Protein AF-A0A527VW62-F1 (afdb_monomer_lite)

pLDDT: mean 75.72, std 10.01, range [44.12, 94.0]

Secondary structure (DSSP, 8-state):
--HHHHHHHHHHHHHHHHHHHHHHHHHHHHHHHHHHHHHHHHHHHHHHHHHHHHHHHHHHHHHHHHHHHHHHHHHHHHHHHHHHHHHHHHHS-HHHHHHHHHHHHHHHHHHHHHHHHHHHHHHHHHHHHHHHHHHHHH-TT-TTTTHHHHTTS-HHHHHHHHHHHHHHHHHHHHHHHHHHHHHHHHHHHHHHHHHHHHHHHHHHHHHHHHHHHHHHHHHHHHHHHHTT--

Sequence (230 aa):
PSAVTNLLQTAQNIFTRADKVLSELEGFTKDVREPLTQTVKNVQTFSDALAKNSDGIDKFLSAVSSLSDQLKNVSGRLDSTLKAAEGLLNSVDKDQIKSIVANVDTVTANLKETSKQFDTVIGNVNTAVGSINDFAKQTQGTLAKVNGVLDGIDPADVKEALANIQKASASADKAASDIAKVTDKIANRSDDINDTIKNARQLAQRLNDASVRVDGILAKVDKILGSGEA

Structure (mmCIF, N/CA/C/O backbone):
data_AF-A0A527VW62-F1
#
_entry.id   AF-A0A527VW62-F1
#
loop_
_atom_site.group_PDB
_atom_site.id
_atom_site.type_symbol
_atom_site.label_atom_id
_atom_site.label_alt_id
_atom_site.label_comp_id
_atom_site.label_asym_id
_atom_site.label_entity_id
_atom_site.label_seq_id
_atom_site.pdbx_PDB_ins_code
_atom_site.Cartn_x
_atom_site.Cartn_y
_atom_site.Cartn_z
_atom_site.occupancy
_atom_site.B_iso_or_equiv
_atom_site.auth_seq_id
_atom_site.auth_comp_id
_atom_site.auth_asym_id
_atom_site.auth_atom_id
_atom_site.pdbx_PDB_model_num
ATOM 1 N N . PRO A 1 1 ? 68.497 20.693 -100.468 1.00 58.69 1 PRO A N 1
ATOM 2 C CA . PRO A 1 1 ? 68.353 19.310 -99.933 1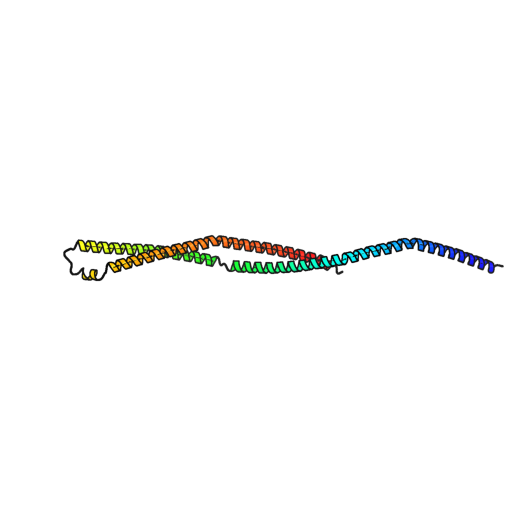.00 58.69 1 PRO A CA 1
ATOM 3 C C . PRO A 1 1 ? 67.996 19.213 -98.426 1.00 58.69 1 PRO A C 1
ATOM 5 O O . PRO A 1 1 ? 68.173 18.157 -97.837 1.00 58.69 1 PRO A O 1
ATOM 8 N N . SER A 1 2 ? 67.465 20.269 -97.794 1.00 66.31 2 SER A N 1
ATOM 9 C CA . SER A 1 2 ? 67.412 20.394 -96.323 1.00 66.31 2 SER A CA 1
ATOM 10 C C . SER A 1 2 ? 66.002 20.433 -95.713 1.00 66.31 2 SER A C 1
ATOM 12 O O . SER A 1 2 ? 65.809 19.939 -94.609 1.00 66.31 2 SER A O 1
ATOM 14 N N . ALA A 1 3 ? 64.990 20.953 -96.415 1.00 73.00 3 ALA A N 1
ATOM 15 C CA . ALA A 1 3 ? 63.630 21.051 -95.868 1.00 73.00 3 ALA A CA 1
ATOM 16 C C . ALA A 1 3 ? 62.920 19.687 -95.754 1.00 73.00 3 ALA A C 1
ATOM 18 O O . ALA A 1 3 ? 62.274 19.412 -94.747 1.00 73.00 3 ALA A O 1
ATOM 19 N N . VAL A 1 4 ? 63.084 18.811 -96.754 1.00 77.06 4 VAL A N 1
ATOM 20 C CA . VAL A 1 4 ? 62.462 17.472 -96.773 1.00 77.06 4 VAL A CA 1
ATOM 21 C C . VAL A 1 4 ? 63.072 16.563 -95.702 1.00 77.06 4 VAL A C 1
ATOM 23 O O . VAL A 1 4 ? 62.341 15.887 -94.989 1.00 77.06 4 VAL A O 1
ATOM 26 N N . THR A 1 5 ? 64.392 16.600 -95.514 1.00 79.31 5 THR A N 1
ATOM 27 C CA . THR A 1 5 ? 65.080 15.822 -94.471 1.00 79.31 5 THR A CA 1
ATOM 28 C C . THR A 1 5 ? 64.687 16.277 -93.065 1.00 79.31 5 THR A C 1
ATOM 30 O O . THR A 1 5 ? 64.398 15.437 -92.218 1.00 79.31 5 THR A O 1
ATOM 33 N N . ASN A 1 6 ? 64.582 17.591 -92.833 1.00 81.75 6 ASN A N 1
ATOM 34 C CA . ASN A 1 6 ? 64.108 18.128 -91.555 1.00 81.75 6 ASN A CA 1
ATOM 35 C C . ASN A 1 6 ? 62.650 17.735 -91.276 1.00 81.75 6 ASN A C 1
ATOM 37 O O . ASN A 1 6 ? 62.338 17.318 -90.166 1.00 81.75 6 ASN A O 1
ATOM 41 N N . LEU A 1 7 ? 61.767 17.796 -92.281 1.00 84.06 7 LEU A N 1
ATOM 42 C CA . LEU A 1 7 ? 60.375 17.348 -92.150 1.00 84.06 7 LEU A CA 1
ATOM 43 C C . LEU A 1 7 ? 60.276 15.855 -91.819 1.00 84.06 7 LEU A C 1
ATOM 45 O O . LEU A 1 7 ? 59.502 15.477 -90.943 1.00 84.06 7 LEU A O 1
ATOM 49 N N . LEU A 1 8 ? 61.079 15.013 -92.471 1.00 84.00 8 LEU A N 1
ATOM 50 C CA . LEU A 1 8 ? 61.122 13.577 -92.190 1.00 84.00 8 LEU A CA 1
ATOM 51 C C . LEU A 1 8 ? 61.645 13.290 -90.779 1.00 84.00 8 LEU A C 1
ATOM 53 O O . LEU A 1 8 ? 61.102 12.428 -90.093 1.00 84.00 8 LEU A O 1
ATOM 57 N N . GLN A 1 9 ? 62.644 14.040 -90.315 1.00 85.00 9 GLN A N 1
ATOM 58 C CA . GLN A 1 9 ? 63.183 13.902 -88.965 1.00 85.00 9 GLN A CA 1
ATOM 59 C C . GLN A 1 9 ? 62.184 14.378 -87.897 1.00 85.00 9 GLN A C 1
ATOM 61 O O . GLN A 1 9 ? 62.010 13.720 -86.873 1.00 85.00 9 GLN A O 1
ATOM 66 N N . THR A 1 10 ? 61.465 15.477 -88.140 1.00 87.69 10 THR A N 1
ATOM 67 C CA . THR A 1 10 ? 60.379 15.937 -87.264 1.00 87.69 10 THR A CA 1
ATOM 68 C C . THR A 1 10 ? 59.222 14.940 -87.237 1.00 87.69 10 THR A C 1
ATOM 70 O O . THR A 1 10 ? 58.733 14.625 -86.156 1.00 87.69 10 THR A O 1
ATOM 73 N N . ALA A 1 11 ? 58.821 14.395 -88.389 1.00 86.56 11 ALA A N 1
ATOM 74 C CA . ALA A 1 11 ? 57.784 13.371 -88.465 1.00 86.56 11 ALA A CA 1
ATOM 75 C C . ALA A 1 11 ? 58.185 12.111 -87.683 1.00 86.56 11 ALA A C 1
ATOM 77 O O . ALA A 1 11 ? 57.403 11.634 -86.867 1.00 86.56 11 ALA A O 1
ATOM 78 N N . GLN A 1 12 ? 59.419 11.623 -87.849 1.00 87.50 12 GLN A N 1
ATOM 79 C CA . GLN A 1 12 ? 59.945 10.484 -87.085 1.00 87.50 12 GLN A CA 1
ATOM 80 C C . GLN A 1 12 ? 59.942 10.757 -85.576 1.00 87.50 12 GLN A C 1
ATOM 82 O O . GLN A 1 12 ? 59.479 9.926 -84.802 1.00 87.50 12 GLN A O 1
ATOM 87 N N . ASN A 1 13 ? 60.368 11.948 -85.148 1.00 91.25 13 ASN A N 1
ATOM 88 C CA . ASN A 1 13 ? 60.330 12.333 -83.736 1.00 91.25 13 ASN A CA 1
ATOM 89 C C . ASN A 1 13 ? 58.900 12.400 -83.174 1.00 91.25 13 ASN A C 1
ATOM 91 O O . ASN A 1 13 ? 58.681 12.032 -82.019 1.00 91.25 13 ASN A O 1
ATOM 95 N N . ILE A 1 14 ? 57.928 12.864 -83.968 1.00 90.81 14 ILE A N 1
ATOM 96 C CA . ILE A 1 14 ? 56.509 12.883 -83.585 1.00 90.81 14 ILE A CA 1
ATOM 97 C C . ILE A 1 14 ? 55.975 11.455 -83.467 1.00 90.81 14 ILE A C 1
ATOM 99 O O . ILE A 1 14 ? 55.334 11.153 -82.465 1.00 90.81 14 ILE A O 1
ATOM 103 N N . PHE A 1 15 ? 56.276 10.572 -84.422 1.00 93.12 15 PHE A N 1
ATOM 104 C CA . PHE A 1 15 ? 55.854 9.171 -84.364 1.00 93.12 15 PHE A CA 1
ATOM 105 C C . PHE A 1 15 ? 56.423 8.452 -83.141 1.00 93.12 15 PHE A C 1
ATOM 107 O O . PHE A 1 15 ? 55.662 7.827 -82.412 1.00 93.12 15 PHE A O 1
ATOM 114 N N . THR A 1 16 ? 57.713 8.617 -82.838 1.00 93.19 16 THR A N 1
ATOM 115 C CA . THR A 1 16 ? 58.325 8.016 -81.642 1.00 93.19 16 THR A CA 1
ATOM 116 C C . THR A 1 16 ? 57.707 8.549 -80.347 1.00 93.19 16 THR A C 1
ATOM 118 O O . THR A 1 16 ? 57.499 7.801 -79.395 1.00 93.19 16 THR A O 1
ATOM 121 N N . ARG A 1 17 ? 57.385 9.848 -80.286 1.00 91.81 17 ARG A N 1
ATOM 122 C CA . ARG A 1 17 ? 56.690 10.429 -79.125 1.00 91.81 17 ARG A CA 1
ATOM 123 C C . ARG A 1 17 ? 55.259 9.915 -79.003 1.00 91.81 17 ARG A C 1
ATOM 125 O O . ARG A 1 17 ? 54.836 9.619 -77.893 1.00 91.81 17 ARG A O 1
ATOM 132 N N . ALA A 1 18 ? 54.536 9.808 -80.114 1.00 92.62 18 ALA A N 1
ATOM 133 C CA . ALA A 1 18 ? 53.178 9.283 -80.137 1.00 92.62 18 ALA A CA 1
ATOM 134 C C . ALA A 1 18 ? 53.144 7.815 -79.691 1.00 92.62 18 ALA A C 1
ATOM 136 O O . ALA A 1 18 ? 52.339 7.469 -78.836 1.00 92.62 18 ALA A O 1
ATOM 137 N N . ASP A 1 19 ? 54.063 6.986 -80.187 1.00 92.25 19 ASP A N 1
ATOM 138 C CA . ASP A 1 19 ? 54.199 5.578 -79.800 1.00 92.25 19 ASP A CA 1
ATOM 139 C C . ASP A 1 19 ? 54.504 5.417 -78.301 1.00 92.25 19 ASP A C 1
ATOM 141 O O . ASP A 1 19 ? 53.876 4.620 -77.599 1.00 92.25 19 ASP A O 1
ATOM 145 N N . LYS A 1 20 ? 55.387 6.270 -77.766 1.00 93.69 20 LYS A N 1
ATOM 146 C CA . LYS A 1 20 ? 55.686 6.300 -76.332 1.00 93.69 20 LYS A CA 1
ATOM 147 C C . LYS A 1 20 ? 54.475 6.717 -75.490 1.00 93.69 20 LYS A C 1
ATOM 149 O O . LYS A 1 20 ? 54.200 6.075 -74.484 1.00 93.69 20 LYS A O 1
ATOM 154 N N . VAL A 1 21 ? 53.737 7.751 -75.902 1.00 93.25 21 VAL A N 1
ATOM 155 C CA . VAL A 1 21 ? 52.514 8.197 -75.207 1.00 93.25 21 VAL A CA 1
ATOM 156 C C . VAL A 1 21 ? 51.436 7.117 -75.244 1.00 93.25 21 VAL A C 1
ATOM 158 O O . VAL A 1 21 ? 50.774 6.890 -74.237 1.00 93.25 21 VAL A O 1
ATOM 161 N N . LEU A 1 22 ? 51.268 6.429 -76.374 1.00 92.81 22 LEU A N 1
ATOM 162 C CA . LEU A 1 22 ? 50.322 5.319 -76.490 1.00 92.81 22 LEU A CA 1
ATOM 163 C C . LEU A 1 22 ? 50.716 4.155 -75.576 1.00 92.81 22 LEU A C 1
ATOM 165 O O . LEU A 1 22 ? 49.855 3.615 -74.887 1.00 92.81 22 LEU A O 1
ATOM 169 N N . SER A 1 23 ? 52.007 3.833 -75.497 1.00 93.94 23 SER A N 1
ATOM 170 C CA . SER A 1 23 ? 52.531 2.803 -74.593 1.00 93.94 23 SER A CA 1
ATOM 171 C C . SER A 1 23 ? 52.355 3.176 -73.115 1.00 93.94 23 SER A C 1
ATOM 173 O O . SER A 1 23 ? 51.939 2.344 -72.311 1.00 93.94 23 SER A O 1
ATOM 175 N N . GLU A 1 24 ? 52.628 4.430 -72.744 1.00 93.25 24 GLU A N 1
ATOM 176 C CA . GLU A 1 24 ? 52.414 4.942 -71.383 1.00 93.25 24 GLU A CA 1
ATOM 177 C C . GLU A 1 24 ? 50.922 4.974 -71.019 1.00 93.25 24 GLU A C 1
ATOM 179 O O . GLU A 1 24 ? 50.556 4.609 -69.904 1.00 93.25 24 GLU A O 1
ATOM 184 N N . LEU A 1 25 ? 50.046 5.341 -71.960 1.00 91.88 25 LEU A N 1
ATOM 185 C CA . LEU A 1 25 ? 48.596 5.326 -71.766 1.00 91.88 25 LEU A CA 1
ATOM 186 C C . LEU A 1 25 ? 48.052 3.898 -71.640 1.00 91.88 25 LEU A C 1
ATOM 188 O O . LEU A 1 25 ? 47.174 3.652 -70.813 1.00 91.88 25 LEU A O 1
ATOM 192 N N . GLU A 1 26 ? 48.563 2.952 -72.429 1.00 90.69 26 GLU A N 1
ATOM 193 C CA . GLU A 1 26 ? 48.216 1.535 -72.312 1.00 90.69 26 GLU A CA 1
ATOM 194 C C . GLU A 1 26 ? 48.672 0.972 -70.959 1.00 90.69 26 GLU A C 1
ATOM 196 O O . GLU A 1 26 ? 47.892 0.289 -70.293 1.00 90.69 26 GLU A O 1
ATOM 201 N N . GLY A 1 27 ? 49.894 1.307 -70.529 1.00 91.62 27 GLY A N 1
ATOM 202 C CA . GLY A 1 27 ? 50.427 0.964 -69.210 1.00 91.62 27 GLY A CA 1
ATOM 203 C C . GLY A 1 27 ? 49.558 1.523 -68.086 1.00 91.62 27 GLY A C 1
ATOM 204 O O . GLY A 1 27 ? 49.014 0.757 -67.299 1.00 91.62 27 GLY A O 1
ATOM 205 N N . PHE A 1 28 ? 49.302 2.833 -68.093 1.00 90.38 28 PHE A N 1
ATOM 206 C CA . PHE A 1 28 ? 48.413 3.485 -67.132 1.00 90.38 28 PHE A CA 1
ATOM 207 C C . PHE A 1 28 ? 47.022 2.842 -67.109 1.00 90.38 28 PHE A C 1
ATOM 209 O O . PHE A 1 28 ? 46.499 2.544 -66.040 1.00 90.38 28 PHE A O 1
ATOM 216 N N . THR A 1 29 ? 46.427 2.575 -68.276 1.00 90.88 29 THR A N 1
ATOM 217 C CA . THR A 1 29 ? 45.096 1.956 -68.373 1.00 90.88 29 THR A CA 1
ATOM 218 C C . THR A 1 29 ? 45.083 0.549 -67.776 1.00 90.88 29 THR A C 1
ATOM 220 O O . THR A 1 29 ? 44.118 0.184 -67.103 1.00 90.88 29 THR A O 1
ATOM 223 N N . LYS A 1 30 ? 46.140 -0.245 -67.988 1.00 90.38 30 LYS A N 1
ATOM 224 C CA . LYS A 1 30 ? 46.295 -1.560 -67.350 1.00 90.38 30 LYS A CA 1
ATOM 225 C C . LYS A 1 30 ? 46.443 -1.423 -65.835 1.00 90.38 30 LYS A C 1
ATOM 227 O O . LYS A 1 30 ? 45.723 -2.107 -65.111 1.00 90.38 30 LYS A O 1
ATOM 232 N N . ASP A 1 31 ? 47.279 -0.493 -65.384 1.00 91.81 31 ASP A N 1
ATOM 233 C CA . ASP A 1 31 ? 47.593 -0.285 -63.969 1.00 91.81 31 ASP A CA 1
ATOM 234 C C . ASP A 1 31 ? 46.388 0.221 -63.163 1.00 91.81 31 ASP A C 1
ATOM 236 O O . ASP A 1 31 ? 46.207 -0.177 -62.015 1.00 91.81 31 ASP A O 1
ATOM 240 N N . VAL A 1 32 ? 45.518 1.059 -63.745 1.00 91.00 32 VAL A N 1
ATOM 241 C CA . VAL A 1 32 ? 44.335 1.587 -63.034 1.00 91.00 32 VAL A CA 1
ATOM 242 C C . VAL A 1 32 ? 43.113 0.678 -63.105 1.00 91.00 32 VAL A C 1
ATOM 244 O O . VAL A 1 32 ? 42.223 0.787 -62.258 1.00 91.00 32 VAL A O 1
ATOM 247 N N . ARG A 1 33 ? 43.038 -0.230 -64.087 1.00 89.25 33 ARG A N 1
ATOM 248 C CA . ARG A 1 33 ? 41.856 -1.081 -64.301 1.00 89.25 33 ARG A CA 1
ATOM 249 C C . ARG A 1 33 ? 41.560 -1.968 -63.098 1.00 89.25 33 ARG A C 1
ATOM 251 O O . ARG A 1 33 ? 40.401 -2.080 -62.696 1.00 89.25 33 ARG A O 1
ATOM 258 N N . GLU A 1 34 ? 42.581 -2.607 -62.540 1.00 92.19 34 GLU A N 1
ATOM 259 C CA . GLU A 1 34 ? 42.417 -3.527 -61.414 1.00 92.19 34 GLU A CA 1
ATOM 260 C C . GLU A 1 34 ? 42.060 -2.792 -60.104 1.00 92.19 34 GLU A C 1
ATOM 262 O O . GLU A 1 34 ? 41.020 -3.125 -59.527 1.00 92.19 34 GLU A O 1
ATOM 267 N N . PRO A 1 35 ? 42.775 -1.726 -59.680 1.00 92.69 35 PRO A N 1
ATOM 268 C CA . PRO A 1 35 ? 42.387 -0.911 -58.527 1.00 92.69 35 PRO A CA 1
ATOM 269 C C . PRO A 1 35 ? 40.985 -0.300 -58.636 1.00 92.69 35 PRO A C 1
ATOM 271 O O . PRO A 1 35 ? 40.228 -0.320 -57.661 1.00 92.69 35 PRO A O 1
ATOM 274 N N . LEU A 1 36 ? 40.597 0.210 -59.813 1.00 90.94 36 LEU A N 1
ATOM 275 C CA . LEU A 1 36 ? 39.245 0.738 -60.030 1.00 90.94 36 LEU A CA 1
ATOM 276 C C . LEU A 1 36 ? 38.192 -0.364 -59.914 1.00 90.94 36 LEU A C 1
ATOM 278 O O . LEU A 1 36 ? 37.184 -0.180 -59.233 1.00 90.94 36 LEU A O 1
ATOM 282 N N . THR A 1 37 ? 38.440 -1.532 -60.510 1.00 93.44 37 THR A N 1
ATOM 283 C CA . THR A 1 37 ? 37.533 -2.685 -60.400 1.00 93.44 37 THR A 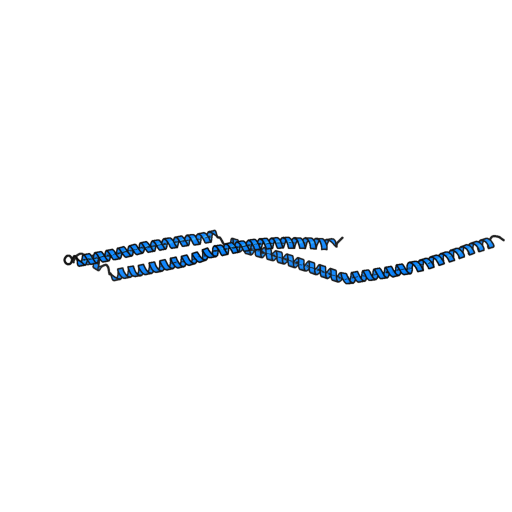CA 1
ATOM 284 C C . THR A 1 37 ? 37.378 -3.127 -58.946 1.00 93.44 37 THR A C 1
ATOM 286 O O . THR A 1 37 ? 36.264 -3.399 -58.496 1.00 93.44 37 THR A O 1
ATOM 289 N N . GLN A 1 38 ? 38.473 -3.166 -58.187 1.00 94.00 38 GLN A N 1
ATOM 290 C CA . GLN A 1 38 ? 38.432 -3.519 -56.773 1.00 94.00 38 GLN A CA 1
ATOM 291 C C . GLN A 1 38 ? 37.687 -2.467 -55.943 1.00 94.00 38 GLN A C 1
ATOM 293 O O . GLN A 1 38 ? 36.914 -2.820 -55.055 1.00 94.00 38 GLN A O 1
ATOM 298 N N . THR A 1 39 ? 37.853 -1.185 -56.266 1.00 91.75 39 THR A N 1
ATOM 299 C CA . THR A 1 39 ? 37.130 -0.087 -55.610 1.00 91.75 39 THR A CA 1
ATOM 300 C C . THR A 1 39 ? 35.626 -0.209 -55.842 1.00 91.75 39 THR A C 1
ATOM 302 O O . THR A 1 39 ? 34.860 -0.149 -54.885 1.00 91.75 39 THR A O 1
ATOM 305 N N . VAL A 1 40 ? 35.195 -0.476 -57.080 1.00 93.62 40 VAL A N 1
ATOM 306 C CA . VAL A 1 40 ? 33.775 -0.694 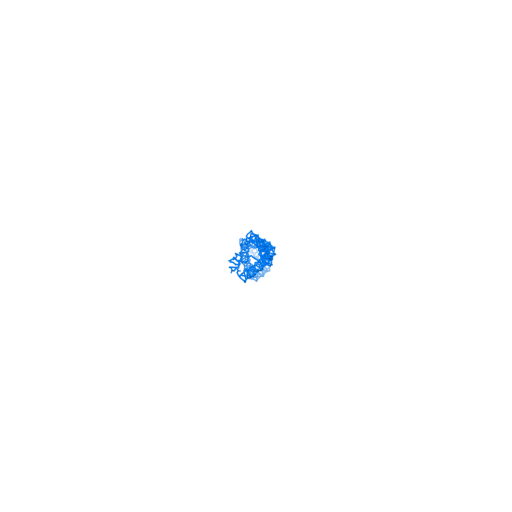-57.408 1.00 93.62 40 VAL A CA 1
ATOM 307 C C . VAL A 1 40 ? 33.206 -1.895 -56.643 1.00 93.62 40 VAL A C 1
ATOM 309 O O . VAL A 1 40 ? 32.129 -1.787 -56.062 1.00 93.62 40 VAL A O 1
ATOM 312 N N . LYS A 1 41 ? 33.944 -3.011 -56.556 1.00 93.75 41 LYS A N 1
ATOM 313 C CA . LYS A 1 41 ? 33.531 -4.184 -55.760 1.00 93.75 41 LYS A CA 1
ATOM 314 C C . LYS A 1 41 ? 33.423 -3.879 -54.264 1.00 93.75 41 LYS A C 1
ATOM 316 O O . LYS A 1 41 ? 32.489 -4.343 -53.608 1.00 93.75 41 LYS A O 1
ATOM 321 N N . ASN A 1 42 ? 34.361 -3.105 -53.718 1.00 91.44 42 ASN A N 1
ATOM 322 C CA . ASN A 1 42 ? 34.343 -2.709 -52.311 1.00 91.44 42 ASN A CA 1
ATOM 323 C C . ASN A 1 42 ? 33.151 -1.790 -52.010 1.00 91.44 42 ASN A C 1
ATOM 325 O O . ASN A 1 42 ? 32.459 -2.010 -51.020 1.00 91.44 42 ASN A O 1
ATOM 329 N N . VAL A 1 43 ? 32.876 -0.812 -52.883 1.00 93.12 43 VAL A N 1
ATOM 330 C CA . VAL A 1 43 ? 31.701 0.067 -52.774 1.00 93.12 43 VAL A CA 1
ATOM 331 C C . VAL A 1 43 ? 30.419 -0.755 -52.828 1.00 93.12 43 VAL A C 1
ATOM 333 O O . VAL A 1 43 ? 29.575 -0.593 -51.957 1.00 93.12 43 VAL A O 1
ATOM 336 N N . GLN A 1 44 ? 30.302 -1.695 -53.770 1.00 91.44 44 GLN A N 1
ATOM 337 C CA . GLN A 1 44 ? 29.142 -2.585 -53.846 1.00 91.44 44 GLN A CA 1
ATOM 338 C C . GLN A 1 44 ? 28.960 -3.394 -52.553 1.00 91.44 44 GLN A C 1
ATOM 340 O O . GLN A 1 44 ? 27.873 -3.408 -51.986 1.00 91.44 44 GLN A O 1
ATOM 345 N N . THR A 1 45 ? 30.029 -4.010 -52.041 1.00 91.81 45 THR A N 1
ATOM 346 C CA . THR A 1 45 ? 29.984 -4.794 -50.794 1.00 91.81 45 THR A CA 1
ATOM 347 C C . THR A 1 45 ? 29.556 -3.936 -49.601 1.00 91.81 45 THR A C 1
ATOM 349 O O . THR A 1 45 ? 28.742 -4.366 -48.784 1.00 91.81 45 THR A O 1
ATOM 352 N N . PHE A 1 46 ? 30.088 -2.717 -49.500 1.00 88.94 46 PHE A N 1
ATOM 353 C CA . PHE A 1 46 ? 29.734 -1.774 -48.445 1.00 88.94 46 PHE A CA 1
ATOM 354 C C . PHE A 1 46 ? 28.275 -1.318 -48.556 1.00 88.94 46 PHE A C 1
ATOM 356 O O . PHE A 1 46 ? 27.554 -1.340 -47.561 1.00 88.94 46 PHE A O 1
ATOM 363 N N . SER A 1 47 ? 27.817 -0.959 -49.756 1.00 90.06 47 SER A N 1
ATOM 364 C CA . SER A 1 47 ? 26.431 -0.560 -50.009 1.00 90.06 47 SER A CA 1
ATOM 365 C C . SER A 1 47 ? 25.444 -1.696 -49.729 1.00 90.06 47 SER A C 1
ATOM 367 O O . SER A 1 47 ? 24.414 -1.455 -49.106 1.00 90.06 47 SER A O 1
ATOM 369 N N . ASP A 1 48 ? 25.778 -2.935 -50.094 1.00 90.62 48 ASP A N 1
ATOM 370 C CA . ASP A 1 48 ? 24.961 -4.114 -49.785 1.00 90.62 48 ASP A CA 1
ATOM 371 C C . ASP A 1 48 ? 24.890 -4.370 -48.276 1.00 90.62 48 ASP A C 1
ATOM 373 O O . ASP A 1 48 ? 23.833 -4.716 -47.745 1.00 90.62 48 ASP A O 1
ATOM 377 N N . ALA A 1 49 ? 26.010 -4.204 -47.564 1.00 83.69 49 ALA A N 1
ATOM 378 C CA . ALA A 1 49 ? 26.030 -4.302 -46.112 1.00 83.69 49 ALA A CA 1
ATOM 379 C C . ALA A 1 49 ? 25.178 -3.197 -45.476 1.00 83.69 49 ALA A C 1
ATOM 381 O O . ALA A 1 49 ? 24.389 -3.490 -44.581 1.00 83.69 49 ALA A O 1
ATOM 382 N N . LEU A 1 50 ? 25.278 -1.955 -45.953 1.00 82.19 50 LEU A N 1
ATOM 383 C CA . LEU A 1 50 ? 24.468 -0.845 -45.458 1.00 82.19 50 LEU A CA 1
ATOM 384 C C . LEU A 1 50 ? 22.970 -1.108 -45.672 1.00 82.19 50 LEU A C 1
ATOM 386 O O . LEU A 1 50 ? 22.204 -1.016 -44.718 1.00 82.19 50 LEU A O 1
ATOM 390 N N . ALA A 1 51 ? 22.569 -1.531 -46.875 1.00 84.88 51 ALA A N 1
ATOM 391 C CA . ALA A 1 51 ? 21.176 -1.845 -47.201 1.00 84.88 51 ALA A CA 1
ATOM 392 C C . ALA A 1 51 ? 20.618 -3.020 -46.379 1.00 84.88 51 ALA A C 1
ATOM 394 O O . ALA A 1 51 ? 19.470 -2.998 -45.953 1.00 84.88 51 ALA A O 1
ATOM 395 N N . LYS A 1 52 ? 21.427 -4.052 -46.105 1.00 84.88 52 LYS A N 1
ATOM 396 C CA . LYS A 1 52 ? 21.002 -5.172 -45.244 1.00 84.88 52 LYS A CA 1
ATOM 397 C C . LYS A 1 52 ? 20.854 -4.774 -43.776 1.00 84.88 52 LYS A C 1
ATOM 399 O O . LYS A 1 52 ? 20.106 -5.427 -43.051 1.00 84.88 52 LYS A O 1
ATOM 404 N N . ASN A 1 53 ? 21.585 -3.755 -43.326 1.00 81.94 53 ASN A N 1
ATOM 405 C CA . ASN A 1 53 ? 21.563 -3.311 -41.935 1.00 81.94 53 ASN A CA 1
ATOM 406 C C . ASN A 1 53 ? 20.579 -2.158 -41.680 1.00 81.94 53 ASN A C 1
ATOM 408 O O . ASN A 1 53 ? 20.142 -2.023 -40.540 1.00 81.94 53 ASN A O 1
ATOM 412 N N . SER A 1 54 ? 20.182 -1.374 -42.692 1.00 87.25 54 SER A N 1
ATOM 413 C CA . SER A 1 54 ? 19.257 -0.238 -42.525 1.00 87.25 54 SER A CA 1
ATOM 414 C C . SER A 1 54 ? 17.919 -0.664 -41.924 1.00 87.25 54 SER A C 1
ATOM 416 O O . SER A 1 54 ? 17.505 -0.112 -40.911 1.00 87.25 54 SER A O 1
ATOM 418 N N . ASP A 1 55 ? 17.314 -1.739 -42.437 1.00 83.38 55 ASP A N 1
ATOM 419 C CA . ASP A 1 55 ? 16.051 -2.268 -41.905 1.00 83.38 55 ASP A CA 1
ATOM 420 C C . ASP A 1 55 ? 16.183 -2.745 -40.449 1.00 83.38 55 ASP A C 1
ATOM 422 O O . ASP A 1 55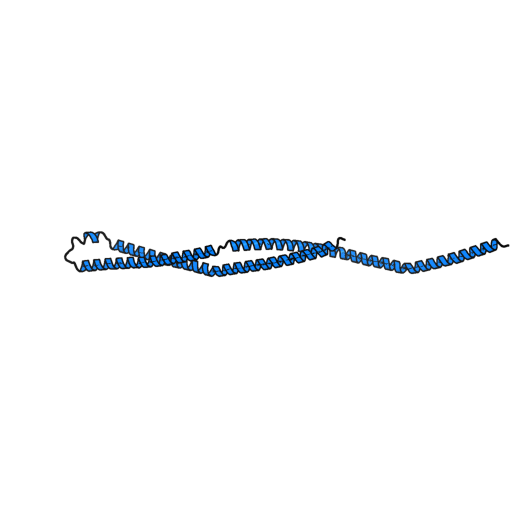 ? 15.237 -2.680 -39.660 1.00 83.38 55 ASP A O 1
ATOM 426 N N . GLY A 1 56 ? 17.354 -3.282 -40.092 1.00 81.56 56 GLY A N 1
ATOM 427 C CA . GLY A 1 56 ? 17.661 -3.720 -38.732 1.00 81.56 56 GLY A CA 1
ATOM 428 C C . GLY A 1 56 ? 17.789 -2.541 -37.772 1.00 81.56 56 GLY A C 1
ATOM 429 O O . GLY A 1 56 ? 17.263 -2.600 -36.659 1.00 81.56 56 GLY A O 1
ATOM 430 N N . ILE A 1 57 ? 18.433 -1.463 -38.223 1.00 82.44 57 ILE A N 1
ATOM 431 C CA . ILE A 1 57 ? 18.560 -0.208 -37.482 1.00 82.44 57 ILE A CA 1
ATOM 432 C C . ILE A 1 57 ? 17.175 0.422 -37.297 1.00 82.44 57 ILE A C 1
ATOM 434 O O . ILE A 1 57 ? 16.800 0.687 -36.161 1.00 82.44 57 ILE A O 1
ATOM 438 N N . ASP A 1 58 ? 16.360 0.542 -38.345 1.00 83.06 58 ASP A N 1
ATOM 439 C CA . ASP A 1 58 ? 15.013 1.129 -38.255 1.00 83.06 58 ASP A CA 1
ATOM 440 C C . ASP A 1 58 ? 14.103 0.366 -37.281 1.00 83.06 58 ASP A C 1
ATOM 442 O O . ASP A 1 58 ? 13.395 0.959 -36.456 1.00 83.06 58 ASP A O 1
ATOM 446 N N . LYS A 1 59 ? 14.154 -0.972 -37.315 1.00 84.25 59 LYS A N 1
ATOM 447 C CA . LYS A 1 59 ? 13.420 -1.825 -36.368 1.00 84.25 59 LYS A CA 1
ATOM 448 C C . LYS A 1 59 ? 13.921 -1.657 -34.939 1.00 84.25 59 LYS A C 1
ATOM 450 O O . LYS A 1 59 ? 13.107 -1.593 -34.018 1.00 84.25 59 LYS A O 1
ATOM 455 N N . PHE A 1 60 ? 15.236 -1.583 -34.743 1.00 79.94 60 PHE A N 1
ATOM 456 C CA . PHE A 1 60 ? 15.826 -1.336 -33.431 1.00 79.94 60 PHE A CA 1
ATOM 457 C C . PHE A 1 60 ? 15.392 0.025 -32.874 1.00 79.94 60 PHE A C 1
ATOM 459 O O . PHE A 1 60 ? 14.902 0.093 -31.748 1.00 79.94 60 PHE A O 1
ATOM 466 N N . LEU A 1 61 ? 15.489 1.083 -33.680 1.00 86.31 61 LEU A N 1
ATOM 467 C CA . LEU A 1 61 ? 15.059 2.434 -33.321 1.00 86.31 61 LEU A CA 1
ATOM 468 C C . LEU A 1 61 ? 13.572 2.474 -32.944 1.00 86.31 61 LEU A C 1
ATOM 470 O O . LEU A 1 61 ? 13.206 3.022 -31.903 1.00 86.31 61 LEU A O 1
ATOM 474 N N . SER A 1 62 ? 12.724 1.802 -33.725 1.00 87.88 62 SER A N 1
ATOM 475 C CA . SER A 1 62 ? 11.286 1.686 -33.451 1.00 87.88 62 SER A CA 1
ATOM 476 C C . SER A 1 62 ? 10.991 0.943 -32.142 1.00 87.88 62 SER A C 1
ATOM 478 O O . SER A 1 62 ? 10.124 1.356 -31.366 1.00 87.88 62 SER A O 1
ATOM 480 N N . ALA A 1 63 ? 11.719 -0.142 -31.858 1.00 80.06 63 ALA A N 1
ATOM 481 C CA . ALA 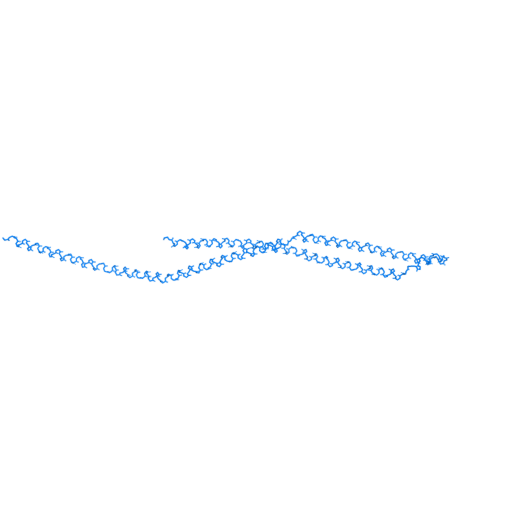A 1 63 ? 11.573 -0.898 -30.616 1.00 80.06 63 ALA A CA 1
ATOM 482 C C . ALA A 1 63 ? 12.017 -0.080 -29.394 1.00 80.06 63 ALA A C 1
ATOM 484 O O . ALA A 1 63 ? 11.349 -0.098 -28.360 1.00 80.06 63 ALA A O 1
ATOM 485 N N . VAL A 1 64 ? 13.110 0.677 -29.521 1.00 79.38 64 VAL A N 1
ATOM 486 C CA . VAL A 1 64 ? 13.608 1.581 -28.476 1.00 79.38 64 VAL A CA 1
ATOM 487 C C . VAL A 1 64 ? 12.619 2.717 -28.206 1.00 79.38 64 VAL A C 1
ATOM 489 O O . VAL A 1 64 ? 12.346 3.025 -27.043 1.00 79.38 64 VAL A O 1
ATOM 492 N N . SER A 1 65 ? 12.033 3.306 -29.251 1.00 79.44 65 SER A N 1
ATOM 493 C CA . SER A 1 65 ? 10.976 4.315 -29.117 1.00 79.44 65 SER A CA 1
ATOM 494 C C . SER A 1 65 ? 9.732 3.739 -28.426 1.00 79.44 65 SER A C 1
ATOM 496 O O . SER A 1 65 ? 9.275 4.290 -27.427 1.00 79.44 65 SER A O 1
ATOM 498 N N . SER A 1 66 ? 9.264 2.563 -28.854 1.00 82.25 66 SER A N 1
ATOM 499 C CA . SER A 1 66 ? 8.107 1.890 -28.242 1.00 82.25 66 SER A CA 1
ATOM 500 C C . SER A 1 66 ? 8.339 1.554 -26.765 1.00 82.25 66 SER A C 1
ATOM 502 O O . SER A 1 66 ? 7.459 1.761 -25.927 1.00 82.25 66 SER A O 1
ATOM 504 N N . LEU A 1 67 ? 9.536 1.066 -26.419 1.00 75.88 67 LEU A N 1
ATOM 505 C CA . LEU A 1 67 ? 9.930 0.827 -25.030 1.00 75.88 67 LEU A CA 1
ATOM 506 C C . LEU A 1 67 ? 9.932 2.131 -24.228 1.00 75.88 67 LEU A C 1
ATOM 508 O O . LEU A 1 67 ? 9.478 2.153 -23.087 1.00 75.88 67 LEU A O 1
ATOM 512 N N . SER A 1 68 ? 10.413 3.220 -24.825 1.00 75.56 68 SER A N 1
ATOM 513 C CA . SER A 1 68 ? 10.446 4.534 -24.186 1.00 75.56 68 SER A CA 1
ATOM 514 C C . SER A 1 68 ? 9.042 5.042 -23.847 1.00 75.56 68 SER A C 1
ATOM 516 O O . SER A 1 68 ? 8.810 5.529 -22.738 1.00 75.56 68 SER A O 1
ATOM 518 N N . ASP A 1 69 ? 8.081 4.852 -24.750 1.00 80.31 69 ASP A N 1
ATOM 519 C CA . ASP A 1 69 ? 6.678 5.204 -24.517 1.00 80.31 69 ASP A CA 1
ATOM 520 C C . ASP A 1 69 ? 6.018 4.309 -23.463 1.00 80.31 69 ASP A C 1
ATOM 522 O O . ASP A 1 69 ? 5.264 4.787 -22.609 1.00 80.31 69 ASP A O 1
ATOM 526 N N . GLN A 1 70 ? 6.317 3.007 -23.465 1.00 75.56 70 GLN A N 1
ATOM 527 C CA . GLN A 1 70 ? 5.853 2.093 -22.418 1.00 75.56 70 GLN A CA 1
ATOM 528 C C . GLN A 1 70 ? 6.402 2.488 -21.044 1.00 75.56 70 GLN A C 1
ATOM 530 O O . GLN A 1 70 ? 5.648 2.522 -20.071 1.00 75.56 70 GLN A O 1
ATOM 535 N N . LEU A 1 71 ? 7.686 2.838 -20.968 1.00 69.19 71 LEU A N 1
ATOM 536 C CA . LEU A 1 71 ? 8.333 3.297 -19.743 1.00 69.19 71 LEU A CA 1
ATOM 537 C C . LEU A 1 71 ? 7.700 4.594 -19.219 1.00 69.19 71 LEU A C 1
ATOM 539 O O . LEU A 1 71 ? 7.341 4.644 -18.044 1.00 69.19 71 LEU A O 1
ATOM 543 N N . LYS A 1 72 ? 7.455 5.593 -20.082 1.00 73.56 72 LYS A N 1
ATOM 544 C CA . LYS A 1 72 ? 6.726 6.822 -19.705 1.00 73.56 72 LYS A CA 1
ATOM 545 C C . LYS A 1 72 ? 5.331 6.522 -19.150 1.00 73.56 72 LYS A C 1
ATOM 547 O O . LYS A 1 72 ? 4.944 7.066 -18.116 1.00 73.56 72 LYS A O 1
ATOM 552 N N . ASN A 1 73 ? 4.582 5.631 -19.803 1.00 74.38 73 ASN A N 1
ATOM 553 C CA . ASN A 1 73 ? 3.247 5.235 -19.350 1.00 74.38 73 ASN A CA 1
ATOM 554 C C . ASN A 1 73 ? 3.273 4.532 -17.986 1.00 74.38 73 ASN A C 1
ATOM 556 O O . ASN A 1 73 ? 2.419 4.797 -17.136 1.00 74.38 73 ASN A O 1
ATOM 560 N N . VAL A 1 74 ? 4.248 3.648 -17.752 1.00 69.62 74 VAL A N 1
ATOM 561 C CA . VAL A 1 74 ? 4.431 2.996 -16.449 1.00 69.62 74 VAL A CA 1
ATOM 562 C C . VAL A 1 74 ? 4.749 4.033 -15.376 1.00 69.62 74 VAL A C 1
ATOM 564 O O . VAL A 1 74 ? 4.076 4.019 -14.348 1.00 69.62 74 VAL A O 1
ATOM 567 N N . SER A 1 75 ? 5.676 4.967 -15.621 1.00 70.56 75 SER A N 1
ATOM 568 C CA . SER A 1 75 ? 5.998 6.047 -14.676 1.00 70.56 75 SER A CA 1
ATOM 569 C C . SER A 1 75 ? 4.769 6.898 -14.319 1.00 70.56 75 SER A C 1
ATOM 571 O O . SER A 1 75 ? 4.535 7.177 -13.145 1.00 70.56 75 SER A O 1
ATOM 573 N N . GLY A 1 76 ? 3.912 7.233 -15.291 1.00 75.00 76 GLY A N 1
ATOM 574 C CA . GLY A 1 76 ? 2.668 7.974 -15.031 1.00 75.00 76 GLY A CA 1
ATOM 575 C C . GLY A 1 76 ? 1.634 7.192 -14.205 1.00 75.00 76 GLY A C 1
ATOM 576 O O . GLY A 1 76 ? 1.018 7.730 -13.277 1.00 75.00 76 GLY A O 1
ATOM 577 N N . ARG A 1 77 ? 1.454 5.893 -14.489 1.00 74.19 77 ARG A N 1
ATOM 578 C CA . ARG A 1 77 ? 0.585 5.009 -13.683 1.00 74.19 77 ARG A CA 1
ATOM 579 C C . ARG A 1 77 ? 1.116 4.829 -12.266 1.00 74.19 77 ARG A C 1
ATOM 581 O O . ARG A 1 77 ? 0.333 4.700 -11.322 1.00 74.19 77 ARG A O 1
ATOM 588 N N . LEU A 1 78 ? 2.436 4.815 -12.129 1.00 68.00 78 LEU A N 1
ATOM 589 C CA . LEU A 1 78 ? 3.116 4.704 -10.857 1.00 68.00 78 LEU A CA 1
ATOM 590 C C . LEU A 1 78 ? 2.833 5.917 -9.981 1.00 68.00 78 LEU A C 1
ATOM 592 O O . LEU A 1 78 ? 2.293 5.746 -8.895 1.00 68.00 78 LEU A O 1
ATOM 596 N N . ASP A 1 79 ? 3.082 7.122 -10.497 1.00 70.62 79 ASP A N 1
ATOM 597 C CA . ASP A 1 79 ? 2.766 8.390 -9.829 1.00 70.62 79 ASP A CA 1
ATOM 598 C C . ASP A 1 79 ? 1.297 8.449 -9.378 1.00 70.62 79 ASP A C 1
ATOM 600 O O . ASP A 1 79 ? 1.001 8.755 -8.223 1.00 70.62 79 ASP A O 1
ATOM 604 N N . SER A 1 80 ? 0.369 8.039 -10.248 1.00 76.62 80 SER A N 1
ATOM 605 C CA . SER A 1 80 ? -1.061 7.979 -9.911 1.00 76.62 80 SER A CA 1
ATOM 606 C C . SER A 1 80 ? -1.362 6.995 -8.772 1.00 76.62 80 SER A C 1
ATOM 608 O O . SER A 1 80 ? -2.149 7.298 -7.877 1.00 76.62 80 SER A O 1
ATOM 610 N N . THR A 1 81 ? -0.720 5.822 -8.773 1.00 70.06 81 THR A N 1
ATOM 611 C CA . THR A 1 81 ? -0.871 4.817 -7.707 1.00 70.06 81 THR A CA 1
ATOM 612 C C . THR A 1 81 ? -0.291 5.319 -6.387 1.00 70.06 81 THR A C 1
ATOM 614 O O . THR A 1 81 ? -0.889 5.098 -5.336 1.00 70.06 81 THR A O 1
ATOM 617 N N . LEU A 1 82 ? 0.839 6.031 -6.426 1.00 71.50 82 LEU A N 1
ATOM 618 C CA . LEU A 1 82 ? 1.442 6.634 -5.238 1.00 71.50 82 LEU A CA 1
ATOM 619 C C . LEU A 1 82 ? 0.553 7.708 -4.634 1.00 71.50 82 LEU A C 1
ATOM 621 O O . LEU A 1 82 ? 0.333 7.684 -3.429 1.00 71.50 82 LEU A O 1
ATOM 625 N N . LYS A 1 83 ? -0.025 8.579 -5.463 1.00 76.62 83 LYS A N 1
ATOM 626 C CA . LYS A 1 83 ? -0.998 9.585 -5.021 1.00 76.62 83 LYS A CA 1
ATOM 627 C C . LYS A 1 83 ? -2.246 8.950 -4.414 1.00 76.62 83 LYS A C 1
ATOM 629 O O . LYS A 1 83 ? -2.722 9.410 -3.382 1.00 76.62 83 LYS A O 1
ATOM 634 N N . ALA A 1 84 ? -2.766 7.880 -5.017 1.00 73.00 84 ALA A N 1
ATOM 635 C CA . ALA A 1 84 ? -3.911 7.152 -4.472 1.00 73.00 84 ALA A CA 1
ATOM 636 C C . ALA A 1 84 ? -3.580 6.488 -3.124 1.00 73.00 84 ALA A C 1
ATOM 638 O O . ALA A 1 84 ? -4.379 6.559 -2.189 1.00 73.00 84 ALA A O 1
ATOM 639 N N . ALA A 1 85 ? -2.393 5.886 -3.006 1.00 65.19 85 ALA A N 1
ATOM 640 C CA . ALA A 1 85 ? -1.907 5.338 -1.749 1.00 65.19 85 ALA A CA 1
ATOM 641 C C . ALA A 1 85 ? -1.757 6.449 -0.703 1.00 65.19 85 ALA A C 1
ATOM 643 O O . ALA A 1 85 ? -2.359 6.351 0.355 1.00 65.19 85 ALA A O 1
ATOM 644 N N . GLU A 1 86 ? -1.050 7.538 -1.004 1.00 68.44 86 GLU A N 1
ATOM 645 C CA . GLU A 1 86 ? -0.897 8.695 -0.115 1.00 68.44 86 GLU A CA 1
ATOM 646 C C . GLU A 1 86 ? -2.250 9.266 0.337 1.00 68.44 86 GLU A C 1
ATOM 648 O O . GLU A 1 86 ? -2.442 9.524 1.524 1.00 68.44 86 GLU A O 1
ATOM 653 N N . GLY A 1 87 ? -3.222 9.364 -0.574 1.00 75.38 87 GLY A N 1
ATOM 654 C CA . GLY A 1 87 ? -4.597 9.745 -0.260 1.00 75.38 87 GLY A CA 1
ATOM 655 C C . GLY A 1 87 ? -5.254 8.811 0.757 1.00 75.38 87 GLY A C 1
ATOM 656 O O . GLY A 1 87 ? -5.790 9.282 1.758 1.00 75.38 87 GLY A O 1
ATOM 657 N N . LEU A 1 88 ? -5.167 7.492 0.562 1.00 67.00 88 LEU A N 1
ATOM 658 C CA . LEU A 1 88 ? -5.668 6.502 1.526 1.00 67.00 88 LEU A CA 1
ATOM 659 C C . LEU A 1 88 ? -4.964 6.607 2.885 1.00 67.00 88 LEU A C 1
ATOM 661 O O . LEU A 1 88 ? -5.627 6.564 3.917 1.00 67.00 88 LEU A O 1
ATOM 665 N N . LEU A 1 89 ? -3.641 6.786 2.897 1.00 65.12 89 LEU A N 1
ATOM 666 C CA . LEU A 1 89 ? -2.857 6.930 4.128 1.00 65.12 89 LEU A CA 1
ATOM 667 C C . LEU A 1 89 ? -3.250 8.183 4.916 1.00 65.12 89 LEU A C 1
ATOM 669 O O . LEU A 1 89 ? -3.323 8.127 6.140 1.00 65.12 89 LEU A O 1
ATOM 673 N N . ASN A 1 90 ? -3.512 9.290 4.220 1.00 67.94 90 ASN A N 1
ATOM 674 C CA . ASN A 1 90 ? -3.944 10.548 4.828 1.00 67.94 90 ASN A CA 1
ATOM 675 C C . ASN A 1 90 ? -5.423 10.528 5.245 1.00 67.94 90 ASN A C 1
ATOM 677 O O . ASN A 1 90 ? -5.815 11.285 6.125 1.00 67.94 90 ASN A O 1
ATOM 681 N N . SER A 1 91 ? -6.240 9.663 4.635 1.00 67.69 91 SER A N 1
ATOM 682 C CA . SER A 1 91 ? -7.655 9.480 4.996 1.00 67.69 91 SER A CA 1
ATOM 683 C C . SER A 1 91 ? -7.834 8.728 6.317 1.00 67.69 91 SER A C 1
ATOM 685 O O . SER A 1 91 ? -8.896 8.803 6.931 1.00 67.69 91 SER A O 1
ATOM 687 N N . VAL A 1 92 ? -6.814 7.981 6.752 1.00 62.28 92 VAL A N 1
ATOM 688 C CA . VAL A 1 92 ? -6.808 7.303 8.050 1.00 62.28 92 VAL A CA 1
ATOM 689 C C . VAL A 1 92 ? -6.240 8.256 9.097 1.00 62.28 92 VAL A C 1
ATOM 691 O O . VAL A 1 92 ? -5.033 8.310 9.338 1.00 62.28 92 VAL A O 1
ATOM 694 N N . ASP A 1 93 ? -7.132 9.015 9.726 1.00 70.50 93 ASP A N 1
ATOM 695 C CA . ASP A 1 93 ? -6.797 9.897 10.838 1.00 70.50 93 ASP A CA 1
ATOM 696 C C . ASP A 1 93 ? -6.543 9.066 12.111 1.00 70.50 93 ASP A C 1
ATOM 698 O O . ASP A 1 93 ? -7.452 8.532 12.757 1.00 70.50 93 ASP A O 1
ATOM 702 N N . LYS A 1 94 ? -5.261 8.933 12.464 1.00 69.88 94 LYS A N 1
ATOM 703 C CA . LYS A 1 94 ? -4.825 8.206 13.663 1.00 69.88 94 LYS A CA 1
ATOM 704 C C . LYS A 1 94 ? -5.320 8.862 14.949 1.00 69.88 94 LYS A C 1
ATOM 706 O O . LYS A 1 94 ? -5.546 8.149 15.928 1.00 69.88 94 LYS A O 1
ATOM 711 N N . ASP A 1 95 ? -5.499 10.180 14.952 1.00 71.44 95 ASP A N 1
ATOM 712 C CA . ASP A 1 95 ? -5.992 10.915 16.110 1.00 71.44 95 ASP A CA 1
ATOM 713 C C . ASP A 1 95 ? -7.483 10.638 16.310 1.00 71.44 95 ASP A C 1
ATOM 715 O O . ASP A 1 95 ? -7.894 10.348 17.434 1.00 71.44 95 ASP A O 1
ATOM 719 N N . GLN A 1 96 ? -8.276 10.572 15.232 1.00 71.50 96 GLN A N 1
ATOM 720 C CA . GLN A 1 96 ? -9.666 10.105 15.317 1.00 71.50 96 GLN A CA 1
ATOM 721 C C . GLN A 1 96 ? -9.772 8.680 15.869 1.00 71.50 96 GLN A C 1
ATOM 723 O O . GLN A 1 96 ? -10.592 8.442 16.758 1.00 71.50 96 GLN A O 1
ATOM 728 N N . ILE A 1 97 ? -8.952 7.732 15.398 1.00 69.88 97 ILE A N 1
ATOM 729 C CA . ILE A 1 97 ? -8.974 6.358 15.935 1.00 69.88 97 ILE A CA 1
ATOM 730 C C . ILE A 1 97 ? -8.613 6.350 17.422 1.00 69.88 97 ILE A C 1
ATOM 732 O O . ILE A 1 97 ? -9.311 5.724 18.223 1.00 69.88 97 ILE A O 1
ATOM 736 N N . LYS A 1 98 ? -7.575 7.090 17.817 1.00 73.31 98 LYS A N 1
ATOM 737 C CA . LYS A 1 98 ? -7.174 7.216 19.220 1.00 73.31 98 LYS A CA 1
ATOM 738 C C . LYS A 1 98 ? -8.287 7.821 20.083 1.00 73.31 98 LYS A C 1
ATOM 740 O O . LYS A 1 98 ? -8.527 7.336 21.187 1.00 73.31 98 LYS A O 1
ATOM 745 N N . SER A 1 99 ? -8.996 8.833 19.582 1.00 73.19 99 SER A N 1
ATOM 746 C CA . SER A 1 99 ? -10.153 9.426 20.261 1.00 73.19 99 SER A CA 1
ATOM 747 C C . SER A 1 99 ? -11.321 8.451 20.395 1.00 73.19 99 SER A C 1
ATOM 749 O O . SER A 1 99 ? -11.952 8.412 21.449 1.00 73.19 99 SER A O 1
ATOM 751 N N . ILE A 1 100 ? -11.604 7.639 19.371 1.00 68.38 100 ILE A N 1
ATOM 752 C CA . ILE A 1 100 ? -12.646 6.604 19.438 1.00 68.38 100 ILE A CA 1
ATOM 753 C C . ILE A 1 100 ? -12.306 5.582 20.527 1.00 68.38 100 ILE A C 1
ATOM 755 O O . ILE A 1 100 ? -13.158 5.289 21.364 1.00 68.38 100 ILE A O 1
ATOM 759 N N . VAL A 1 101 ? -11.063 5.095 20.561 1.00 71.56 101 VAL A N 1
ATOM 760 C CA . VAL A 1 101 ? -10.580 4.157 21.588 1.00 71.56 101 VAL A CA 1
ATOM 761 C C . VAL A 1 101 ? -10.714 4.759 22.993 1.00 71.56 101 VAL A C 1
ATOM 763 O O . VAL A 1 101 ? -11.324 4.148 23.865 1.00 71.56 101 VAL A O 1
ATOM 766 N N . ALA A 1 102 ? -10.256 5.997 23.197 1.00 76.81 102 ALA A N 1
ATOM 767 C CA . ALA A 1 102 ? -10.348 6.668 24.496 1.00 76.81 102 ALA A CA 1
ATOM 768 C C . ALA A 1 102 ? -11.801 6.904 24.960 1.00 76.81 102 ALA A C 1
ATOM 770 O O . ALA A 1 102 ? -12.125 6.739 26.142 1.00 76.81 102 ALA A O 1
ATOM 771 N N . ASN A 1 103 ? -12.697 7.273 24.039 1.00 70.94 103 ASN A N 1
ATOM 772 C CA . ASN A 1 103 ? -14.122 7.431 24.338 1.00 70.94 103 ASN A CA 1
ATOM 773 C C . ASN A 1 103 ? -14.754 6.099 24.740 1.00 70.94 103 ASN A C 1
ATOM 775 O O . ASN A 1 103 ? -15.548 6.048 25.679 1.00 70.94 103 ASN A O 1
ATOM 779 N N . VAL A 1 104 ? -14.380 5.019 24.058 1.00 66.25 104 VAL A N 1
ATOM 780 C CA . VAL A 1 104 ? -14.827 3.675 24.404 1.00 66.25 104 VAL A CA 1
ATOM 781 C C . VAL A 1 104 ? -14.363 3.277 25.809 1.00 66.25 104 VAL A C 1
ATOM 783 O O . VAL A 1 104 ? -15.185 2.804 26.599 1.00 66.25 104 VAL A O 1
ATOM 786 N N . ASP A 1 105 ? -13.091 3.489 26.144 1.00 68.25 105 ASP A N 1
ATOM 787 C CA . ASP A 1 105 ? -12.567 3.174 27.478 1.00 68.25 105 ASP A CA 1
ATOM 788 C C . ASP A 1 105 ? -13.336 3.939 28.562 1.00 68.25 105 ASP A C 1
ATOM 790 O O . ASP A 1 105 ? -13.733 3.371 29.582 1.00 68.25 105 ASP A O 1
ATOM 794 N N . THR A 1 106 ? -13.636 5.213 28.295 1.00 75.81 106 THR A N 1
ATOM 795 C CA . THR A 1 106 ? -14.415 6.077 29.192 1.00 75.81 106 THR A CA 1
ATOM 796 C C . THR A 1 106 ? -15.844 5.562 29.380 1.00 75.81 106 THR A C 1
ATOM 798 O O . THR A 1 106 ? -16.313 5.439 30.512 1.00 75.81 106 THR A O 1
ATOM 801 N N . VAL A 1 107 ? -16.543 5.221 28.292 1.00 68.06 107 VAL A N 1
ATOM 802 C CA . VAL A 1 107 ? -17.904 4.658 28.356 1.00 68.06 107 VAL A CA 1
ATOM 803 C C . VAL A 1 107 ? -17.905 3.340 29.128 1.00 68.06 107 VAL A C 1
ATOM 805 O O . VAL A 1 107 ? -18.763 3.132 29.983 1.00 68.06 107 VAL A O 1
ATOM 808 N N . THR A 1 108 ? -16.917 2.480 28.884 1.00 67.06 108 THR A N 1
ATOM 809 C CA . THR A 1 108 ? -16.770 1.183 29.559 1.00 67.06 108 THR A CA 1
ATOM 810 C C . THR A 1 108 ? -16.526 1.357 31.060 1.00 67.06 108 THR A C 1
ATOM 812 O O . THR A 1 108 ? -17.148 0.674 31.876 1.00 67.06 108 THR A O 1
ATOM 815 N N . ALA A 1 109 ? -15.665 2.303 31.446 1.00 74.69 109 ALA A N 1
ATOM 816 C CA . ALA A 1 109 ? -15.398 2.622 32.845 1.00 74.69 109 ALA A CA 1
ATOM 817 C C . ALA A 1 109 ? -16.644 3.171 33.560 1.00 74.69 109 ALA A C 1
ATOM 819 O O . ALA A 1 109 ? -16.977 2.704 34.651 1.00 74.69 109 ALA A O 1
ATOM 820 N N . ASN A 1 110 ? -17.363 4.103 32.925 1.00 72.00 110 ASN A N 1
ATOM 821 C CA . ASN A 1 110 ? -18.604 4.661 33.463 1.00 72.00 110 ASN A CA 1
ATOM 822 C C . ASN A 1 110 ? -19.664 3.575 33.662 1.00 72.00 110 ASN A C 1
ATOM 824 O O . ASN A 1 110 ? -20.295 3.517 34.714 1.00 72.00 110 ASN A O 1
ATOM 828 N N . LEU A 1 111 ? -19.817 2.674 32.688 1.00 68.50 111 LEU A N 1
ATOM 829 C CA . LEU A 1 111 ? -20.790 1.589 32.760 1.00 68.50 111 LEU A CA 1
ATOM 830 C C . LEU A 1 111 ? -20.496 0.629 33.921 1.00 68.50 111 LEU A C 1
ATOM 832 O O . LEU A 1 111 ? -21.407 0.250 34.656 1.00 68.50 111 LEU A O 1
ATOM 836 N N . LYS A 1 112 ? -19.218 0.294 34.135 1.00 70.88 112 LYS A N 1
ATOM 837 C CA . LYS A 1 112 ? -18.779 -0.523 35.273 1.00 70.88 112 LYS A CA 1
ATOM 838 C C . LYS A 1 112 ? -19.097 0.146 36.609 1.00 70.88 112 LYS A C 1
ATOM 840 O O . LYS A 1 112 ? -19.505 -0.529 37.551 1.00 70.88 112 LYS A O 1
ATOM 845 N N . GLU A 1 113 ? -18.899 1.457 36.708 1.00 76.88 113 GLU A N 1
ATOM 846 C CA . GLU A 1 113 ? -19.203 2.198 37.931 1.00 76.88 113 GLU A CA 1
ATOM 847 C C . GLU A 1 113 ? -20.712 2.263 38.194 1.00 76.88 113 GLU A C 1
ATOM 849 O O . GLU A 1 113 ? -21.153 1.987 39.309 1.00 76.88 113 GLU A O 1
ATOM 854 N N . THR A 1 114 ? -21.518 2.508 37.157 1.00 68.06 114 THR A N 1
ATOM 855 C CA . THR A 1 114 ? -22.982 2.423 37.249 1.00 68.06 114 THR A CA 1
ATOM 856 C C . THR A 1 114 ? -23.440 1.033 37.701 1.00 68.06 114 THR A C 1
ATOM 858 O O . THR A 1 114 ? -24.306 0.941 38.569 1.00 68.06 114 THR A O 1
ATOM 861 N N . SER A 1 115 ? -22.830 -0.044 37.191 1.00 68.50 115 SER A N 1
ATOM 862 C CA . SER A 1 115 ? -23.145 -1.423 37.602 1.00 68.50 115 SER A CA 1
ATOM 863 C C . SER A 1 115 ? -22.911 -1.643 39.109 1.00 68.50 115 SER A C 1
ATOM 865 O O . SER A 1 115 ? -23.780 -2.158 39.808 1.00 68.50 115 SER A O 1
ATOM 867 N N . LYS A 1 116 ? -21.810 -1.124 39.673 1.00 76.56 116 LYS A N 1
ATOM 868 C CA . LYS A 1 116 ? -21.552 -1.202 41.128 1.00 76.56 116 LYS A CA 1
ATOM 869 C C . LYS A 1 116 ? -22.535 -0.392 41.975 1.00 76.56 116 LYS A C 1
ATOM 871 O O . LYS A 1 116 ? -22.958 -0.837 43.046 1.00 76.56 116 LYS A O 1
ATOM 876 N N . GLN A 1 117 ? -22.870 0.827 41.542 1.00 72.81 117 GLN A N 1
ATOM 877 C CA . GLN A 1 117 ? -23.862 1.655 42.242 1.00 72.81 117 GLN A CA 1
ATOM 878 C C . GLN A 1 117 ? -25.199 0.924 42.325 1.00 72.81 117 GLN A C 1
ATOM 880 O O . GLN A 1 117 ? -25.909 0.985 43.327 1.00 72.81 117 GLN A O 1
ATOM 885 N N . PHE A 1 118 ? -25.512 0.180 41.280 1.00 68.50 118 PHE A N 1
ATOM 886 C CA . PHE A 1 118 ? -26.731 -0.575 41.177 1.00 68.50 118 PHE A CA 1
ATOM 887 C C . PHE A 1 118 ? -26.753 -1.828 42.060 1.00 68.50 118 PHE A C 1
ATOM 889 O O . PHE A 1 118 ? -27.740 -2.045 42.764 1.00 68.50 118 PHE A O 1
ATOM 896 N N . ASP A 1 119 ? -25.647 -2.572 42.142 1.00 72.50 119 ASP A N 1
ATOM 897 C CA . ASP A 1 119 ? -25.473 -3.639 43.140 1.00 72.50 119 ASP A CA 1
ATOM 898 C C . ASP A 1 119 ? -25.688 -3.117 44.571 1.00 72.50 119 ASP A C 1
ATOM 900 O O . ASP A 1 119 ? -26.309 -3.777 45.409 1.00 72.50 119 ASP A O 1
ATOM 904 N N . THR A 1 120 ? -25.239 -1.888 44.843 1.00 77.00 120 THR A N 1
ATOM 905 C CA . THR A 1 120 ? -25.444 -1.224 46.139 1.00 77.00 120 THR A CA 1
ATOM 906 C C . THR A 1 120 ? -26.926 -0.937 46.401 1.00 77.00 120 THR A C 1
ATOM 908 O O . THR A 1 120 ? -27.420 -1.203 47.498 1.00 77.00 120 THR A O 1
ATOM 911 N N . VAL A 1 121 ? -27.664 -0.435 45.404 1.00 69.50 121 VAL A N 1
ATOM 912 C CA . VAL A 1 121 ? -29.117 -0.211 45.513 1.00 69.50 121 VAL A CA 1
ATOM 913 C C . VAL A 1 121 ? -29.848 -1.523 45.801 1.00 69.50 121 VAL A C 1
ATOM 915 O O . VAL A 1 121 ? -30.665 -1.568 46.720 1.00 69.50 121 VAL A O 1
ATOM 918 N N . ILE A 1 122 ? -29.515 -2.601 45.086 1.00 72.88 122 ILE A N 1
ATOM 919 C CA . ILE A 1 122 ? -30.079 -3.940 45.319 1.00 72.88 122 ILE A CA 1
ATOM 920 C C . ILE A 1 122 ? -29.806 -4.403 46.757 1.00 72.88 122 ILE A C 1
ATOM 922 O O . ILE A 1 122 ? -30.716 -4.875 47.442 1.00 72.88 122 ILE A O 1
ATOM 926 N N . GLY A 1 123 ? -28.572 -4.235 47.240 1.00 79.81 123 GLY A N 1
ATOM 927 C CA . GLY A 1 123 ? -28.194 -4.574 48.613 1.00 79.81 123 GLY A CA 1
ATOM 928 C C . GLY A 1 123 ? -29.007 -3.810 49.664 1.00 79.81 123 GLY A C 1
ATOM 929 O O . GLY A 1 123 ? -29.502 -4.406 50.626 1.00 79.81 123 GLY A O 1
ATOM 930 N N . ASN A 1 124 ? -29.215 -2.508 49.456 1.00 75.31 124 ASN A N 1
ATOM 931 C CA . ASN A 1 124 ? -30.010 -1.668 50.354 1.00 75.31 124 ASN A CA 1
ATOM 932 C C . ASN A 1 124 ? -31.491 -2.073 50.362 1.00 75.31 124 ASN A C 1
ATOM 934 O O . ASN A 1 124 ? -32.092 -2.161 51.433 1.00 75.31 124 ASN A O 1
ATOM 938 N N . VAL A 1 125 ? -32.070 -2.373 49.194 1.00 71.69 125 VAL A N 1
ATOM 939 C CA . VAL A 1 125 ? -33.459 -2.853 49.084 1.00 71.69 125 VAL A CA 1
ATOM 940 C C . VAL A 1 125 ? -33.629 -4.180 49.823 1.00 71.69 125 VAL A C 1
ATOM 942 O O . VAL A 1 125 ? -34.534 -4.305 50.647 1.00 71.69 125 VAL A O 1
ATOM 945 N N . ASN A 1 126 ? -32.724 -5.142 49.613 1.00 74.19 126 ASN A N 1
ATOM 946 C CA . ASN A 1 126 ? -32.751 -6.422 50.328 1.00 74.19 126 ASN A CA 1
ATOM 947 C C . ASN A 1 126 ? -32.663 -6.232 51.853 1.00 74.19 126 ASN A C 1
ATOM 949 O O . ASN A 1 126 ? -33.388 -6.887 52.603 1.00 74.19 126 ASN A O 1
ATOM 953 N N . THR A 1 127 ? -31.825 -5.301 52.313 1.00 79.06 127 THR A N 1
ATOM 954 C CA . THR A 1 127 ? -31.678 -4.967 53.741 1.00 79.06 127 THR A CA 1
ATOM 955 C C . THR A 1 127 ? -32.953 -4.356 54.328 1.00 79.06 127 THR A C 1
ATOM 957 O O . THR A 1 127 ? -33.364 -4.722 55.434 1.00 79.06 127 THR A O 1
ATOM 960 N N . ALA A 1 128 ? -33.609 -3.456 53.590 1.00 70.06 128 ALA A N 1
ATOM 961 C CA . ALA A 1 128 ? -34.865 -2.841 54.011 1.00 70.06 128 ALA A CA 1
ATOM 962 C C . ALA A 1 128 ? -35.990 -3.883 54.116 1.00 70.06 128 ALA A C 1
ATOM 964 O O . ALA A 1 128 ? -36.675 -3.950 55.136 1.00 70.06 128 ALA A O 1
ATOM 965 N N . VAL A 1 129 ? -36.127 -4.749 53.105 1.00 74.19 129 VAL A N 1
ATOM 966 C CA . VAL A 1 129 ? -37.103 -5.853 53.105 1.00 74.19 129 VAL A CA 1
ATOM 967 C C . VAL A 1 129 ? -36.851 -6.818 54.270 1.00 74.19 129 VAL A C 1
ATOM 969 O O . VAL A 1 129 ? -37.799 -7.247 54.930 1.00 74.19 129 VAL A O 1
ATOM 972 N N . GLY A 1 130 ? -35.585 -7.130 54.567 1.00 78.62 130 GLY A N 1
ATOM 973 C CA . GLY A 1 130 ? -35.202 -7.930 55.735 1.00 78.62 130 GLY A CA 1
ATOM 974 C C . GLY A 1 130 ? -35.638 -7.289 57.055 1.00 78.62 130 GLY A C 1
ATOM 975 O O . GLY A 1 130 ? -36.356 -7.910 57.834 1.00 78.62 130 GLY A O 1
ATOM 976 N N . SER A 1 131 ? -35.294 -6.013 57.256 1.00 75.75 131 SER A N 1
ATOM 977 C CA . SER A 1 131 ? -35.647 -5.249 58.465 1.00 75.75 131 SER A CA 1
ATOM 978 C C . SER A 1 131 ? -37.159 -5.165 58.697 1.00 75.75 131 SER A C 1
ATOM 980 O O . SER A 1 131 ? -37.619 -5.289 59.831 1.00 75.75 131 SER A O 1
ATOM 982 N N . ILE A 1 132 ? -37.945 -4.978 57.631 1.00 70.44 132 ILE A N 1
ATOM 983 C CA . ILE A 1 132 ? -39.414 -4.952 57.702 1.00 70.44 132 ILE A CA 1
ATOM 984 C C . ILE A 1 132 ? -39.959 -6.313 58.149 1.00 70.44 132 ILE A C 1
ATOM 986 O O . ILE A 1 132 ? -40.815 -6.369 59.031 1.00 70.44 132 ILE A O 1
ATOM 990 N N . ASN A 1 133 ? -39.452 -7.409 57.574 1.00 69.62 133 ASN A N 1
ATOM 991 C CA . ASN A 1 133 ? -39.851 -8.763 57.959 1.00 69.62 133 ASN A CA 1
ATOM 992 C C . ASN A 1 133 ? -39.534 -9.064 59.429 1.00 69.62 133 ASN A C 1
ATOM 994 O O . ASN A 1 133 ? -40.358 -9.656 60.128 1.00 69.62 133 ASN A O 1
ATOM 998 N N . ASP A 1 134 ? -38.361 -8.654 59.906 1.00 74.56 134 ASP A N 1
ATOM 999 C CA . ASP A 1 134 ? -37.957 -8.854 61.298 1.00 74.56 134 ASP A CA 1
ATOM 1000 C C . ASP A 1 134 ? -38.816 -8.019 62.252 1.00 74.56 134 ASP A C 1
ATOM 1002 O O . ASP A 1 134 ? -39.346 -8.547 63.232 1.00 74.56 134 ASP A O 1
ATOM 1006 N N . PHE A 1 135 ? -39.062 -6.751 61.914 1.00 68.88 135 PHE A N 1
ATOM 1007 C CA . PHE A 1 135 ? -39.972 -5.889 62.664 1.00 68.88 135 PHE A CA 1
ATOM 1008 C C . PHE A 1 135 ? -41.384 -6.487 62.758 1.00 68.88 135 PHE A C 1
ATOM 1010 O O . PHE A 1 135 ? -41.950 -6.547 63.852 1.00 68.88 135 PHE A O 1
ATOM 1017 N N . ALA A 1 136 ? -41.939 -6.983 61.647 1.00 65.94 136 ALA A N 1
ATOM 1018 C CA . ALA A 1 136 ? -43.264 -7.605 61.604 1.00 65.94 136 ALA A CA 1
ATOM 1019 C C . ALA A 1 136 ? -43.350 -8.870 62.476 1.00 65.94 136 ALA A C 1
ATOM 1021 O O . ALA A 1 136 ? -44.334 -9.064 63.190 1.00 65.94 136 ALA A O 1
ATOM 1022 N N . LYS A 1 137 ? -42.302 -9.707 62.485 1.00 70.81 137 LYS A N 1
ATOM 1023 C CA . LYS A 1 137 ? -42.218 -10.882 63.373 1.00 70.81 137 LYS A CA 1
ATOM 1024 C C . LYS A 1 137 ? -42.160 -10.494 64.849 1.00 70.81 137 LYS A C 1
ATOM 1026 O O . LYS A 1 137 ? -42.714 -11.196 65.689 1.00 70.81 137 LYS A O 1
ATOM 1031 N N . GLN A 1 138 ? -41.487 -9.394 65.171 1.00 69.25 138 GLN A N 1
ATOM 1032 C CA . GLN A 1 138 ? -41.220 -8.980 66.549 1.00 69.25 138 GLN A CA 1
ATOM 1033 C C . GLN A 1 138 ? -42.367 -8.164 67.172 1.00 69.25 138 GLN A C 1
ATOM 1035 O O . GLN A 1 138 ? -42.442 -8.042 68.393 1.00 69.25 138 GLN A O 1
ATOM 1040 N N . THR A 1 139 ? -43.286 -7.634 66.357 1.00 62.25 139 THR A N 1
ATOM 1041 C CA . THR A 1 139 ? -44.362 -6.716 66.779 1.00 62.25 139 THR A CA 1
ATOM 1042 C C . THR A 1 139 ? -45.772 -7.289 66.630 1.00 62.25 139 THR A C 1
ATOM 1044 O O . THR A 1 139 ? -46.710 -6.565 66.307 1.00 62.25 139 THR A O 1
ATOM 1047 N N . GLN A 1 140 ? -45.961 -8.566 66.973 1.00 54.94 140 GLN A N 1
ATOM 1048 C CA . GLN A 1 140 ? -47.235 -9.312 66.959 1.00 54.94 140 GLN A CA 1
ATOM 1049 C C . GLN A 1 140 ? -48.429 -8.667 67.737 1.00 54.94 140 GLN A C 1
ATOM 1051 O O . GLN A 1 140 ? -49.459 -9.311 67.906 1.00 54.94 140 GLN A O 1
ATOM 1056 N N . GLY A 1 141 ? -48.338 -7.404 68.192 1.00 55.19 141 GLY A N 1
ATOM 1057 C CA . GLY A 1 141 ? -49.352 -6.659 68.949 1.00 55.19 141 GLY A CA 1
ATOM 1058 C C . GLY A 1 141 ? -49.713 -5.225 68.492 1.00 55.19 141 GLY A C 1
ATOM 1059 O O . GLY A 1 141 ? -50.551 -4.621 69.155 1.00 55.19 141 GLY A O 1
ATOM 1060 N N . THR A 1 142 ? -49.176 -4.654 67.397 1.00 56.91 142 THR A N 1
ATOM 1061 C CA . THR A 1 142 ? -49.419 -3.218 67.044 1.00 56.91 142 THR A CA 1
ATOM 1062 C C . THR A 1 142 ? -49.909 -2.978 65.597 1.00 56.91 142 THR A C 1
ATOM 1064 O O . THR A 1 142 ? -49.514 -2.025 64.928 1.00 56.91 142 THR A O 1
ATOM 1067 N N . LEU A 1 143 ? -50.792 -3.854 65.105 1.00 54.69 143 LEU A N 1
ATOM 1068 C CA . LEU A 1 143 ? -51.081 -4.119 63.681 1.00 54.69 143 LEU A CA 1
ATOM 1069 C C . LEU A 1 143 ? -51.750 -3.010 62.828 1.00 54.69 143 LEU A C 1
ATOM 1071 O O . LEU A 1 143 ? -51.554 -2.983 61.617 1.00 54.69 143 LEU A O 1
ATOM 1075 N N . ALA A 1 144 ? -52.537 -2.082 63.379 1.00 58.34 144 ALA A N 1
ATOM 1076 C CA . ALA A 1 144 ? -53.495 -1.336 62.540 1.00 58.34 144 ALA A CA 1
ATOM 1077 C C . ALA A 1 144 ? -52.910 -0.199 61.666 1.00 58.34 144 ALA A C 1
ATOM 1079 O O . ALA A 1 144 ? -53.494 0.138 60.641 1.00 58.34 144 ALA A O 1
ATOM 1080 N N . LYS A 1 145 ? -51.781 0.418 62.048 1.00 53.84 145 LYS A N 1
ATOM 1081 C CA . LYS A 1 145 ? -51.187 1.557 61.306 1.00 53.84 145 LYS A CA 1
ATOM 1082 C C . LYS A 1 145 ? -50.043 1.168 60.365 1.00 53.84 145 LYS A C 1
ATOM 1084 O O . LYS A 1 145 ? -49.699 1.950 59.488 1.00 53.84 145 LYS A O 1
ATOM 1089 N N . VAL A 1 146 ? -49.470 -0.021 60.546 1.00 54.75 146 VAL A N 1
ATOM 1090 C CA . VAL A 1 146 ? -48.358 -0.535 59.729 1.00 54.75 146 VAL A CA 1
ATOM 1091 C C . VAL A 1 146 ? -48.881 -1.259 58.481 1.00 54.75 146 VAL A C 1
ATOM 1093 O O . VAL A 1 146 ? -48.282 -1.116 57.419 1.00 54.75 146 VAL A O 1
ATOM 1096 N N . ASN A 1 147 ? -50.046 -1.920 58.568 1.00 53.72 147 ASN A N 1
ATOM 1097 C CA . ASN A 1 147 ? -50.696 -2.552 57.412 1.00 53.72 147 ASN A CA 1
ATOM 1098 C C . ASN A 1 147 ? -50.922 -1.570 56.253 1.00 53.72 147 ASN A C 1
ATOM 1100 O O . ASN A 1 147 ? -50.499 -1.847 55.144 1.00 53.72 147 ASN A O 1
ATOM 1104 N N . GLY A 1 148 ? -51.467 -0.372 56.499 1.00 58.94 148 GLY A N 1
ATOM 1105 C CA . GLY A 1 148 ? -51.814 0.559 55.413 1.00 58.94 148 GLY A CA 1
ATOM 1106 C C . GLY A 1 148 ? -50.638 1.087 54.572 1.00 58.94 148 GLY A C 1
ATOM 1107 O O . GLY A 1 148 ? -50.860 1.548 53.458 1.00 58.94 148 GLY A O 1
ATOM 1108 N N . VAL A 1 149 ? -49.400 1.030 55.079 1.00 58.56 149 VAL A N 1
ATOM 1109 C CA . VAL A 1 149 ? -48.188 1.418 54.326 1.00 58.56 149 VAL A CA 1
ATOM 1110 C C . VAL A 1 149 ? -47.564 0.212 53.615 1.00 58.56 149 VAL A C 1
ATOM 1112 O O . VAL A 1 149 ? -47.027 0.366 52.522 1.00 58.56 149 VAL A O 1
ATOM 1115 N N . LEU A 1 150 ? -47.650 -0.983 54.208 1.00 55.75 150 LEU A N 1
ATOM 1116 C CA . LEU A 1 150 ? -47.129 -2.222 53.620 1.00 55.75 150 LEU A CA 1
ATOM 1117 C C . LEU A 1 150 ? -48.065 -2.816 52.559 1.00 55.75 150 LEU A C 1
ATOM 1119 O O . LEU A 1 150 ? -47.577 -3.352 51.573 1.00 55.75 150 LEU A O 1
ATOM 1123 N N . ASP A 1 151 ? -49.382 -2.658 52.709 1.00 64.25 151 ASP A N 1
ATOM 1124 C CA . ASP A 1 151 ? -50.395 -3.146 51.760 1.00 64.25 151 ASP A CA 1
ATOM 1125 C C . ASP A 1 151 ? -50.297 -2.452 50.386 1.00 64.25 151 ASP A C 1
ATOM 1127 O O . ASP A 1 151 ? -50.798 -2.967 49.390 1.00 64.25 151 ASP A O 1
ATOM 1131 N N . GLY A 1 152 ? -49.654 -1.279 50.321 1.00 65.81 152 GLY A N 1
ATOM 1132 C CA . GLY A 1 152 ? -49.444 -0.523 49.083 1.00 65.81 152 GLY A CA 1
ATOM 1133 C C . GLY A 1 152 ? -48.182 -0.901 48.301 1.00 65.81 152 GLY A C 1
ATOM 1134 O O . GLY A 1 152 ? -48.002 -0.404 47.192 1.00 65.81 152 GLY A O 1
ATOM 1135 N N . ILE A 1 153 ? -47.300 -1.736 48.862 1.00 66.25 153 ILE A N 1
ATOM 1136 C CA . ILE A 1 153 ? -46.069 -2.185 48.203 1.00 66.25 153 ILE A CA 1
ATOM 1137 C C . ILE A 1 153 ? -46.185 -3.686 47.971 1.00 66.25 153 ILE A C 1
ATOM 1139 O O . ILE A 1 153 ? -45.992 -4.474 48.895 1.00 66.25 153 ILE A O 1
ATOM 1143 N N . ASP A 1 154 ? -46.468 -4.086 46.732 1.00 75.38 154 ASP A N 1
ATOM 1144 C CA . ASP A 1 154 ? -46.486 -5.499 46.369 1.00 75.38 154 ASP A CA 1
ATOM 1145 C C . ASP A 1 154 ? -45.040 -6.046 46.339 1.00 75.38 154 ASP A C 1
ATOM 1147 O O . ASP A 1 154 ? -44.198 -5.561 45.570 1.00 75.38 154 ASP A O 1
ATOM 1151 N N . PRO A 1 155 ? -44.700 -7.065 47.152 1.00 69.56 155 PRO A N 1
ATOM 1152 C CA . PRO A 1 155 ? -43.394 -7.717 47.090 1.00 69.56 155 PRO A CA 1
ATOM 1153 C C . PRO A 1 155 ? -43.071 -8.296 45.704 1.00 69.56 155 PRO A C 1
ATOM 1155 O O . PRO A 1 155 ? -41.892 -8.430 45.359 1.00 69.56 155 PRO A O 1
ATOM 1158 N N . ALA A 1 156 ? -44.088 -8.650 44.912 1.00 73.19 156 ALA A N 1
ATOM 1159 C CA . ALA A 1 156 ? -43.928 -9.106 43.538 1.00 73.19 156 ALA A CA 1
ATOM 1160 C C . ALA A 1 156 ? -43.402 -7.985 42.633 1.00 73.19 156 ALA A C 1
ATOM 1162 O O . ALA A 1 156 ? -42.434 -8.225 41.912 1.00 73.19 156 ALA A O 1
ATOM 1163 N N . ASP A 1 157 ? -43.937 -6.766 42.746 1.00 76.25 157 ASP A N 1
ATOM 1164 C CA . ASP A 1 157 ? -43.479 -5.601 41.976 1.00 76.25 157 ASP A CA 1
ATOM 1165 C C . ASP A 1 157 ? -42.030 -5.240 42.324 1.00 76.25 157 ASP A C 1
ATOM 1167 O O . ASP A 1 157 ? -41.213 -4.975 41.441 1.00 76.25 157 ASP A O 1
ATOM 1171 N N . VAL A 1 158 ? -41.663 -5.297 43.611 1.00 71.56 158 VAL A N 1
ATOM 1172 C CA . VAL A 1 158 ? -40.277 -5.066 44.058 1.00 71.56 158 VAL A CA 1
ATOM 1173 C C . VAL A 1 158 ? -39.340 -6.137 43.499 1.00 71.56 158 VAL A C 1
ATOM 1175 O O . VAL A 1 158 ? -38.249 -5.828 43.015 1.00 71.56 158 VAL A O 1
ATOM 1178 N N . LYS A 1 159 ? -39.758 -7.406 43.531 1.00 72.06 159 LYS A N 1
ATOM 1179 C CA . LYS A 1 159 ? -38.982 -8.521 42.979 1.00 72.06 159 LYS A CA 1
ATOM 1180 C C . LYS A 1 159 ? -38.839 -8.417 41.461 1.00 72.06 159 LYS A C 1
ATOM 1182 O O . LYS A 1 159 ? -37.767 -8.713 40.936 1.00 72.06 159 LYS A O 1
ATOM 1187 N N . GLU A 1 160 ? -39.884 -7.993 40.759 1.00 76.00 160 GLU A N 1
ATOM 1188 C CA . GLU A 1 160 ? -39.849 -7.758 39.319 1.00 76.00 160 GLU A CA 1
ATOM 1189 C C . GLU A 1 160 ? -38.935 -6.582 38.970 1.00 76.00 160 GLU A C 1
ATOM 1191 O O . GLU A 1 160 ? -38.083 -6.712 38.088 1.00 76.00 160 GLU A O 1
ATOM 1196 N N . ALA A 1 161 ? -39.032 -5.472 39.706 1.00 67.50 161 ALA A N 1
ATOM 1197 C CA . ALA A 1 161 ? -38.135 -4.336 39.560 1.00 67.50 161 ALA A CA 1
ATOM 1198 C C . ALA A 1 161 ? -36.677 -4.772 39.744 1.00 67.50 161 ALA A C 1
ATOM 1200 O O . ALA A 1 161 ? -35.865 -4.505 38.863 1.00 67.50 161 ALA A O 1
ATOM 1201 N N . LEU A 1 162 ? -36.362 -5.522 40.809 1.00 70.44 162 LEU A N 1
ATOM 1202 C CA . LEU A 1 162 ? -35.031 -6.090 41.067 1.00 70.44 162 LEU A CA 1
ATOM 1203 C C . LEU A 1 162 ? -34.560 -7.038 39.952 1.00 70.44 162 LEU A C 1
ATOM 1205 O O . LEU A 1 162 ? -33.396 -6.995 39.561 1.00 70.44 162 LEU A O 1
ATOM 1209 N N . ALA A 1 163 ? -35.448 -7.869 39.404 1.00 77.19 163 ALA A N 1
ATOM 1210 C CA . ALA A 1 163 ? -35.113 -8.780 38.311 1.00 77.19 163 ALA A CA 1
ATOM 1211 C C . ALA A 1 163 ? -34.831 -8.036 36.994 1.00 77.19 163 ALA A C 1
ATOM 1213 O O . ALA A 1 163 ? -33.883 -8.371 36.280 1.00 77.19 163 ALA A O 1
ATOM 1214 N N . ASN A 1 164 ? -35.630 -7.018 36.668 1.00 70.25 164 ASN A N 1
ATOM 1215 C CA . ASN A 1 164 ? -35.413 -6.156 35.503 1.00 70.25 164 ASN A CA 1
ATOM 1216 C C . ASN A 1 164 ? -34.121 -5.359 35.645 1.00 70.25 164 ASN A C 1
ATOM 1218 O O . ASN A 1 164 ? -33.349 -5.236 34.694 1.00 70.25 164 ASN A O 1
ATOM 1222 N N . ILE A 1 165 ? -33.862 -4.907 36.866 1.00 68.88 165 ILE A N 1
ATOM 1223 C CA . ILE A 1 165 ? -32.626 -4.271 37.277 1.00 68.88 165 ILE A CA 1
ATOM 1224 C C . ILE A 1 165 ? -31.450 -5.213 36.969 1.00 68.88 165 ILE A C 1
ATOM 1226 O O . ILE A 1 165 ? -30.597 -4.897 36.137 1.00 68.88 165 ILE A O 1
ATOM 1230 N N . GLN A 1 166 ? -31.456 -6.425 37.520 1.00 72.25 166 GLN A N 1
ATOM 1231 C CA . GLN A 1 166 ? -30.385 -7.405 37.333 1.00 72.25 166 GLN A CA 1
ATOM 1232 C C . GLN A 1 166 ? -30.145 -7.751 35.851 1.00 72.25 166 GLN A C 1
ATOM 1234 O O . GLN A 1 166 ? -28.999 -7.860 35.413 1.00 72.25 166 GLN A O 1
ATOM 1239 N N . LYS A 1 167 ? -31.210 -7.853 35.042 1.00 73.38 167 LYS A N 1
ATOM 1240 C CA . LYS A 1 167 ? -31.105 -8.036 33.582 1.00 73.38 167 LYS A CA 1
ATOM 1241 C C . LYS A 1 167 ? -30.460 -6.840 32.877 1.00 73.38 167 LYS A C 1
ATOM 1243 O O . LYS A 1 167 ? -29.668 -7.041 31.952 1.00 73.38 167 LYS A O 1
ATOM 1248 N N . ALA A 1 168 ? -30.798 -5.616 33.278 1.00 67.56 168 ALA A N 1
ATOM 1249 C CA . ALA A 1 168 ? -30.216 -4.403 32.715 1.00 67.56 168 ALA A CA 1
ATOM 1250 C C . ALA A 1 168 ? -28.714 -4.312 33.025 1.00 67.56 168 ALA A C 1
ATOM 1252 O O . ALA A 1 168 ? -27.932 -4.058 32.112 1.00 67.56 168 ALA A O 1
ATOM 1253 N N . SER A 1 169 ? -28.306 -4.618 34.262 1.00 67.12 169 SER A N 1
ATOM 1254 C CA . SER A 1 169 ? -26.888 -4.693 34.654 1.00 67.12 169 SER A CA 1
ATOM 1255 C C . SER A 1 169 ? -26.132 -5.755 33.842 1.00 67.12 169 SER A C 1
ATOM 1257 O O . SER A 1 169 ? -25.123 -5.441 33.216 1.00 67.12 169 SER A O 1
ATOM 1259 N N . ALA A 1 170 ? -26.677 -6.969 33.706 1.00 76.00 170 ALA A N 1
ATOM 1260 C CA . ALA A 1 170 ? -26.052 -8.012 32.886 1.00 76.00 170 ALA A CA 1
ATOM 1261 C C . ALA A 1 170 ? -25.922 -7.613 31.400 1.00 76.00 170 ALA A C 1
ATOM 1263 O O . ALA A 1 170 ? -24.930 -7.930 30.739 1.00 76.00 170 ALA A O 1
ATOM 1264 N N . SER A 1 171 ? -26.920 -6.905 30.862 1.00 71.12 171 SER A N 1
ATOM 1265 C CA . SER A 1 171 ? -26.889 -6.396 29.484 1.00 71.12 171 SER A CA 1
ATOM 1266 C C . SER A 1 171 ? -25.839 -5.298 29.311 1.00 71.12 171 SER A C 1
ATOM 1268 O O . SER A 1 171 ? -25.132 -5.283 28.303 1.00 71.12 171 SER A O 1
ATOM 1270 N N . ALA A 1 172 ? -25.710 -4.414 30.303 1.00 64.94 172 ALA A N 1
ATOM 1271 C CA . ALA A 1 172 ? -24.681 -3.388 30.351 1.00 64.94 172 ALA A CA 1
ATOM 1272 C C . ALA A 1 172 ? -23.280 -4.019 30.397 1.00 64.94 172 ALA A C 1
ATOM 1274 O O . ALA A 1 172 ? -22.459 -3.729 29.531 1.00 64.94 172 ALA A O 1
ATOM 1275 N N . ASP A 1 173 ? -23.026 -4.964 31.302 1.00 70.94 173 ASP A N 1
ATOM 1276 C CA . ASP A 1 173 ? -21.735 -5.660 31.392 1.00 70.94 173 ASP A CA 1
ATOM 1277 C C . ASP A 1 173 ? -21.363 -6.362 30.079 1.00 70.94 173 ASP A C 1
ATOM 1279 O O . ASP A 1 173 ? -20.219 -6.287 29.617 1.00 70.94 173 ASP A O 1
ATOM 1283 N N . LYS A 1 174 ? -22.341 -6.999 29.422 1.00 76.88 174 LYS A N 1
ATOM 1284 C CA . LYS A 1 174 ? -22.130 -7.600 28.102 1.00 76.88 174 LYS A CA 1
ATOM 1285 C C . LYS A 1 174 ? -21.774 -6.545 27.053 1.00 76.88 174 LYS A C 1
ATOM 1287 O O . LYS A 1 174 ? -20.841 -6.766 26.283 1.00 76.88 174 LYS A O 1
ATOM 1292 N N . ALA A 1 175 ? -22.478 -5.414 27.024 1.00 65.75 175 ALA A N 1
ATOM 1293 C CA . ALA A 1 175 ? -22.180 -4.319 26.105 1.00 65.75 175 ALA A CA 1
ATOM 1294 C C . ALA A 1 175 ? -20.768 -3.761 26.336 1.00 65.75 175 ALA A C 1
ATOM 1296 O O . ALA A 1 175 ? -20.014 -3.641 25.376 1.00 65.75 175 ALA A O 1
ATOM 1297 N N . ALA A 1 176 ? -20.370 -3.516 27.588 1.00 67.56 176 ALA A N 1
ATOM 1298 C CA . ALA A 1 176 ? -19.006 -3.120 27.946 1.00 67.56 176 ALA A CA 1
ATOM 1299 C C . ALA A 1 176 ? -17.962 -4.140 27.470 1.00 67.56 176 ALA A C 1
ATOM 1301 O O . ALA A 1 176 ? -16.948 -3.760 26.890 1.00 67.56 176 ALA A O 1
ATOM 1302 N N . SER A 1 177 ? -18.211 -5.439 27.664 1.00 78.44 177 SER A N 1
ATOM 1303 C CA . SER A 1 177 ? -17.304 -6.493 27.196 1.00 78.44 177 SER A CA 1
ATOM 1304 C C . SER A 1 177 ? -17.185 -6.529 25.671 1.00 78.44 177 SER A C 1
ATOM 1306 O O . SER A 1 177 ? -16.082 -6.656 25.139 1.00 78.44 177 SER A O 1
ATOM 1308 N N . ASP A 1 178 ? -18.302 -6.422 24.952 1.00 74.94 178 ASP A N 1
ATOM 1309 C CA . ASP A 1 178 ? -18.313 -6.440 23.488 1.00 74.94 178 ASP A CA 1
ATOM 1310 C C . ASP A 1 178 ? -17.618 -5.195 22.915 1.00 74.94 178 ASP A C 1
ATOM 1312 O O . ASP A 1 178 ? -16.825 -5.304 21.978 1.00 74.94 178 ASP A O 1
ATOM 1316 N N . ILE A 1 179 ? -17.839 -4.037 23.535 1.00 69.31 179 ILE A N 1
ATOM 1317 C CA . ILE A 1 179 ? -17.160 -2.779 23.232 1.00 69.31 179 ILE A CA 1
ATOM 1318 C C . ILE A 1 179 ? -15.642 -2.903 23.468 1.00 69.31 179 ILE A C 1
ATOM 1320 O O . ILE A 1 179 ? -14.863 -2.588 22.569 1.00 69.31 179 ILE A O 1
ATOM 1324 N N . ALA A 1 180 ? -15.214 -3.440 24.616 1.00 72.69 180 ALA A N 1
ATOM 1325 C CA . ALA A 1 180 ? -13.799 -3.659 24.919 1.00 72.69 180 ALA A CA 1
ATOM 1326 C C . ALA A 1 180 ? -13.123 -4.573 23.882 1.00 72.69 180 ALA A C 1
ATOM 1328 O O . ALA A 1 180 ? -12.056 -4.247 23.371 1.00 72.69 180 ALA A O 1
ATOM 1329 N N . LYS A 1 181 ? -13.782 -5.665 23.465 1.00 78.81 181 LYS A N 1
ATOM 1330 C CA . LYS A 1 181 ? -13.265 -6.556 22.406 1.00 78.81 181 LYS A CA 1
ATOM 1331 C C . LYS A 1 181 ? -13.100 -5.849 21.060 1.00 78.81 181 LYS A C 1
ATOM 1333 O O . LYS A 1 181 ? -12.188 -6.181 20.301 1.00 78.81 181 LYS A O 1
ATOM 1338 N N . VAL A 1 182 ? -14.011 -4.940 20.710 1.00 72.19 182 VAL A N 1
ATOM 1339 C CA . VAL A 1 182 ? -13.902 -4.146 19.476 1.00 72.19 182 VAL A CA 1
ATOM 1340 C C . VAL A 1 182 ? -12.716 -3.193 19.577 1.00 72.19 182 VAL A C 1
ATOM 1342 O O . VAL A 1 182 ? -11.916 -3.133 18.645 1.00 72.19 182 VAL A O 1
ATOM 1345 N N . THR A 1 183 ? -12.553 -2.524 20.715 1.00 70.94 183 THR A N 1
ATOM 1346 C CA . THR A 1 183 ? -11.408 -1.648 20.976 1.00 70.94 183 THR A CA 1
ATOM 1347 C C . THR A 1 183 ? -10.087 -2.389 20.927 1.00 70.94 183 THR A C 1
ATOM 1349 O O . THR A 1 183 ? -9.193 -1.943 20.216 1.00 70.94 183 THR A O 1
ATOM 1352 N N . ASP A 1 184 ? -9.981 -3.561 21.552 1.00 76.75 184 ASP A N 1
ATOM 1353 C CA . ASP A 1 184 ? -8.784 -4.401 21.467 1.00 76.75 184 ASP A CA 1
ATOM 1354 C C . ASP A 1 184 ? -8.462 -4.770 20.015 1.00 76.75 184 ASP A C 1
ATOM 1356 O O . ASP A 1 184 ? -7.308 -4.729 19.591 1.00 76.75 184 ASP A O 1
ATOM 1360 N N . LYS A 1 185 ? -9.473 -5.105 19.202 1.00 75.56 185 LYS A N 1
ATOM 1361 C CA . LYS A 1 185 ? -9.262 -5.382 17.773 1.00 75.56 185 LYS A CA 1
ATOM 1362 C C . LYS A 1 185 ? -8.764 -4.154 17.012 1.00 75.56 185 LYS A C 1
ATOM 1364 O O . LYS A 1 185 ? -7.889 -4.303 16.1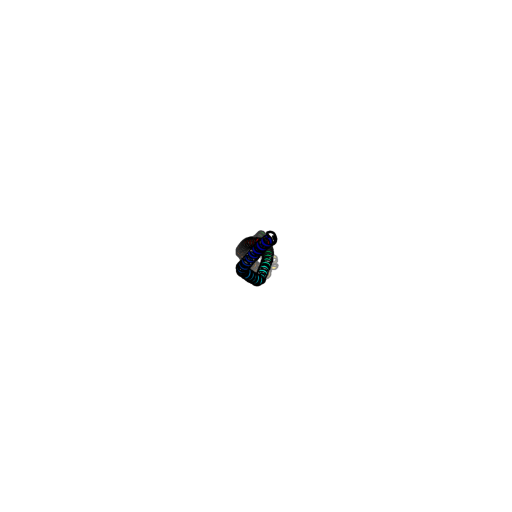64 1.00 75.56 185 LYS A O 1
ATOM 1369 N N . ILE A 1 186 ? -9.307 -2.970 17.288 1.00 71.19 186 ILE A N 1
ATOM 1370 C CA . ILE A 1 186 ? -8.900 -1.718 16.634 1.00 71.19 186 ILE A CA 1
ATOM 1371 C C . ILE A 1 186 ? -7.485 -1.317 17.067 1.00 71.19 186 ILE A C 1
ATOM 1373 O O . ILE A 1 186 ? -6.661 -0.975 16.220 1.00 71.19 186 ILE A O 1
ATOM 1377 N N . ALA A 1 187 ? -7.178 -1.409 18.361 1.00 72.75 187 ALA A N 1
ATOM 1378 C CA . ALA A 1 187 ? -5.857 -1.132 18.910 1.00 72.75 187 ALA A CA 1
ATOM 1379 C C . ALA A 1 187 ? -4.802 -2.066 18.302 1.00 72.75 187 ALA A C 1
ATOM 1381 O O . ALA A 1 187 ? -3.819 -1.589 17.744 1.00 72.75 187 ALA A O 1
ATOM 1382 N N . ASN A 1 188 ? -5.060 -3.378 18.276 1.00 75.38 188 ASN A N 1
ATOM 1383 C CA . ASN A 1 188 ? -4.154 -4.354 17.659 1.00 75.38 188 ASN A CA 1
ATOM 1384 C C . ASN A 1 188 ? -3.965 -4.124 16.151 1.00 75.38 188 ASN A C 1
ATOM 1386 O O . ASN A 1 188 ? -2.901 -4.397 15.607 1.00 75.38 188 ASN A O 1
ATOM 1390 N N . ARG A 1 189 ? -4.984 -3.604 15.457 1.00 75.19 189 ARG A N 1
ATOM 1391 C CA . ARG A 1 189 ? -4.880 -3.234 14.037 1.00 75.19 189 ARG A CA 1
ATOM 1392 C C . ARG A 1 189 ? -4.201 -1.888 13.815 1.00 75.19 189 ARG A C 1
ATOM 1394 O O . ARG A 1 189 ? -3.828 -1.599 12.684 1.00 75.19 189 ARG A O 1
ATOM 1401 N N . SER A 1 190 ? -4.036 -1.062 14.845 1.00 69.50 190 SER A N 1
ATOM 1402 C CA . SER A 1 190 ? -3.420 0.259 14.694 1.00 69.50 190 SER A CA 1
ATOM 1403 C C . SER A 1 190 ? -1.936 0.139 14.345 1.00 69.50 190 SER A C 1
ATOM 1405 O O . SER A 1 190 ? -1.446 0.904 13.515 1.00 69.50 190 SER A O 1
ATOM 1407 N N . ASP A 1 191 ? -1.246 -0.870 14.880 1.00 74.50 191 ASP A N 1
ATOM 1408 C CA . ASP A 1 191 ? 0.133 -1.191 14.502 1.00 74.50 191 ASP A CA 1
ATOM 1409 C C . ASP A 1 191 ? 0.224 -1.733 13.071 1.00 74.50 191 ASP A C 1
ATOM 1411 O O . ASP A 1 191 ? 1.016 -1.223 12.280 1.00 74.50 191 ASP A O 1
ATOM 1415 N N . ASP A 1 192 ? -0.665 -2.651 12.678 1.00 70.94 192 ASP A N 1
ATOM 1416 C CA . ASP A 1 192 ? -0.747 -3.138 11.291 1.00 70.94 192 ASP A CA 1
ATOM 1417 C C . ASP A 1 192 ? -1.003 -1.990 10.293 1.00 70.94 192 ASP A C 1
ATOM 1419 O O . ASP A 1 192 ? -0.432 -1.946 9.199 1.00 70.94 192 ASP A O 1
ATOM 1423 N N . ILE A 1 193 ? -1.862 -1.034 10.666 1.00 68.50 193 ILE A N 1
ATOM 1424 C CA . ILE A 1 193 ? -2.137 0.179 9.887 1.00 68.50 193 ILE A CA 1
ATOM 1425 C C . ILE A 1 193 ? -0.873 1.042 9.805 1.00 68.50 193 ILE A C 1
ATOM 1427 O O . ILE A 1 193 ? -0.508 1.485 8.716 1.00 68.50 193 ILE A O 1
ATOM 1431 N N . ASN A 1 194 ? -0.166 1.254 10.919 1.00 70.88 194 ASN A N 1
ATOM 1432 C CA . ASN A 1 194 ? 1.099 1.992 10.947 1.00 70.88 194 ASN A CA 1
ATOM 1433 C C . ASN A 1 194 ? 2.154 1.362 10.029 1.00 70.88 194 ASN A C 1
ATOM 1435 O O . ASN A 1 194 ? 2.808 2.081 9.266 1.00 70.88 194 ASN A O 1
ATOM 1439 N N . ASP A 1 195 ? 2.283 0.040 10.064 1.00 75.44 195 ASP A N 1
ATOM 1440 C CA . ASP A 1 195 ? 3.213 -0.714 9.229 1.00 75.44 195 ASP A CA 1
ATOM 1441 C C . ASP A 1 195 ? 2.811 -0.680 7.758 1.00 75.44 195 ASP A C 1
ATOM 1443 O O . ASP A 1 195 ? 3.656 -0.451 6.891 1.00 75.44 195 ASP A O 1
ATOM 1447 N N . THR A 1 196 ? 1.519 -0.799 7.456 1.00 68.31 196 THR A N 1
ATOM 1448 C CA . THR A 1 196 ? 0.996 -0.625 6.094 1.00 68.31 196 THR A CA 1
ATOM 1449 C C . THR A 1 196 ? 1.327 0.766 5.565 1.00 68.31 196 THR A C 1
ATOM 1451 O O . THR A 1 196 ? 1.821 0.900 4.444 1.00 68.31 196 THR A O 1
ATOM 1454 N N . ILE A 1 197 ? 1.145 1.803 6.390 1.00 70.12 197 ILE A N 1
ATOM 1455 C CA . ILE A 1 197 ? 1.487 3.179 6.032 1.00 70.12 197 ILE A CA 1
ATOM 1456 C C . ILE A 1 197 ? 2.986 3.329 5.764 1.00 70.12 197 ILE A C 1
ATOM 1458 O O . ILE A 1 197 ? 3.390 3.950 4.777 1.00 70.12 197 ILE A O 1
ATOM 1462 N N . LYS A 1 198 ? 3.829 2.748 6.618 1.00 79.00 198 LYS A N 1
ATOM 1463 C CA . LYS A 1 198 ? 5.284 2.765 6.451 1.00 79.00 198 LYS A CA 1
ATOM 1464 C C . LYS A 1 198 ? 5.712 2.047 5.169 1.00 79.00 198 LYS A C 1
ATOM 1466 O O . LYS A 1 198 ? 6.493 2.606 4.399 1.00 79.00 198 LYS A O 1
ATOM 1471 N N . ASN A 1 199 ? 5.174 0.858 4.914 1.00 73.88 199 ASN A N 1
ATOM 1472 C CA . ASN A 1 199 ? 5.464 0.066 3.721 1.00 73.88 199 ASN A CA 1
ATOM 1473 C C . ASN A 1 199 ? 5.015 0.787 2.448 1.00 73.88 199 ASN A C 1
ATOM 1475 O O . ASN A 1 199 ? 5.765 0.830 1.475 1.00 73.88 199 ASN A O 1
ATOM 1479 N N . ALA A 1 200 ? 3.838 1.416 2.464 1.00 68.88 200 ALA A N 1
ATOM 1480 C CA . ALA A 1 200 ? 3.342 2.210 1.347 1.00 68.88 200 ALA A CA 1
ATOM 1481 C C . ALA A 1 200 ? 4.248 3.418 1.055 1.00 68.88 200 ALA A C 1
ATOM 1483 O O . ALA A 1 200 ? 4.583 3.655 -0.103 1.00 68.88 200 ALA A O 1
ATOM 1484 N N . ARG A 1 201 ? 4.735 4.129 2.085 1.00 71.62 201 ARG A N 1
ATOM 1485 C CA . ARG A 1 201 ? 5.719 5.218 1.915 1.00 71.62 201 ARG A CA 1
ATOM 1486 C C . ARG A 1 201 ? 7.051 4.723 1.354 1.00 71.62 201 ARG A C 1
ATOM 1488 O O . ARG A 1 201 ? 7.604 5.344 0.453 1.00 71.62 201 ARG A O 1
ATOM 1495 N N . GLN A 1 202 ? 7.560 3.597 1.852 1.00 76.69 202 GLN A N 1
ATOM 1496 C CA . GLN A 1 202 ? 8.794 2.998 1.334 1.00 76.69 202 GLN A CA 1
ATOM 1497 C C . GLN A 1 202 ? 8.647 2.545 -0.119 1.00 76.69 202 GLN A C 1
ATOM 1499 O O . GLN A 1 202 ? 9.559 2.736 -0.923 1.00 76.69 202 GLN A O 1
ATOM 1504 N N . LEU A 1 203 ? 7.501 1.957 -0.465 1.00 73.19 203 LEU A N 1
ATOM 1505 C CA . LEU A 1 203 ? 7.174 1.602 -1.837 1.00 73.19 203 LEU A CA 1
ATOM 1506 C C . LEU A 1 203 ? 7.119 2.864 -2.706 1.00 73.19 203 LEU A C 1
ATOM 1508 O O . LEU A 1 203 ? 7.765 2.888 -3.746 1.00 73.19 203 LEU A O 1
ATOM 1512 N N . ALA A 1 204 ? 6.456 3.928 -2.245 1.00 69.25 204 ALA A N 1
ATOM 1513 C CA . ALA A 1 204 ? 6.419 5.214 -2.935 1.00 69.25 204 ALA A CA 1
ATOM 1514 C C . ALA A 1 204 ? 7.802 5.775 -3.238 1.00 69.25 204 ALA A C 1
ATOM 1516 O O . ALA A 1 204 ? 8.084 6.148 -4.375 1.00 69.25 204 ALA A O 1
ATOM 1517 N N . GLN A 1 205 ? 8.690 5.739 -2.253 1.00 79.00 205 GLN A N 1
ATOM 1518 C CA . GLN A 1 205 ? 10.063 6.181 -2.425 1.00 79.00 205 GLN A CA 1
ATOM 1519 C C . GLN A 1 205 ? 10.816 5.330 -3.458 1.00 79.00 205 GLN A C 1
ATOM 1521 O O . GLN A 1 205 ? 11.385 5.871 -4.398 1.00 79.00 205 GLN A O 1
ATOM 1526 N N . ARG A 1 206 ? 10.749 3.995 -3.358 1.00 78.75 206 ARG A N 1
ATOM 1527 C CA . ARG A 1 206 ? 11.407 3.090 -4.322 1.00 78.75 206 ARG A CA 1
ATOM 1528 C C . ARG A 1 206 ? 10.888 3.264 -5.745 1.00 78.75 206 ARG A C 1
ATOM 1530 O O . ARG A 1 206 ? 11.639 3.123 -6.706 1.00 78.75 206 ARG A O 1
ATOM 1537 N N . LEU A 1 207 ? 9.595 3.523 -5.876 1.00 70.25 207 LEU A N 1
ATOM 1538 C CA . LEU A 1 207 ? 8.941 3.757 -7.151 1.00 70.25 207 LEU A CA 1
ATOM 1539 C C . LEU A 1 207 ? 9.345 5.109 -7.751 1.00 70.25 207 LEU A C 1
ATOM 1541 O O . LEU A 1 207 ? 9.610 5.181 -8.950 1.00 70.25 207 LEU A O 1
ATOM 1545 N N . ASN A 1 208 ? 9.487 6.147 -6.924 1.00 74.12 208 ASN A N 1
ATOM 1546 C CA . ASN A 1 208 ? 10.061 7.422 -7.344 1.00 74.12 208 ASN A CA 1
ATOM 1547 C C . ASN A 1 208 ? 11.520 7.257 -7.810 1.00 74.12 208 ASN A C 1
ATOM 1549 O O . ASN A 1 208 ? 11.848 7.660 -8.924 1.00 74.12 208 ASN A O 1
ATOM 1553 N N . ASP A 1 209 ? 12.356 6.561 -7.031 1.00 82.06 209 ASP A N 1
ATOM 1554 C CA . ASP A 1 209 ? 13.748 6.264 -7.395 1.00 82.06 209 ASP A CA 1
ATOM 1555 C C . ASP A 1 209 ? 13.834 5.504 -8.730 1.00 82.06 209 ASP A C 1
ATOM 1557 O O . ASP A 1 209 ? 14.685 5.785 -9.578 1.00 82.06 209 ASP A O 1
ATOM 1561 N N . ALA A 1 210 ? 12.937 4.536 -8.940 1.00 72.69 210 ALA A N 1
ATOM 1562 C CA . ALA A 1 210 ? 12.841 3.803 -10.196 1.00 72.69 210 ALA A CA 1
ATOM 1563 C C . ALA A 1 210 ? 12.440 4.717 -11.364 1.00 72.69 210 ALA A C 1
ATOM 1565 O O . ALA A 1 210 ? 13.059 4.622 -12.424 1.00 72.69 210 ALA A O 1
ATOM 1566 N N . SER A 1 211 ? 11.476 5.625 -11.169 1.00 73.44 211 SER A N 1
ATOM 1567 C CA . SER A 1 211 ? 11.075 6.612 -12.182 1.00 73.44 211 SER A CA 1
ATOM 1568 C C . SER A 1 211 ? 12.247 7.505 -12.585 1.00 73.44 211 SER A C 1
ATOM 1570 O O . SER A 1 211 ? 12.530 7.630 -13.770 1.00 73.44 211 SER A O 1
ATOM 1572 N N . VAL A 1 212 ? 13.005 8.032 -11.617 1.00 82.94 212 VAL A N 1
ATOM 1573 C CA . VAL A 1 212 ? 14.193 8.862 -11.887 1.00 82.94 212 VAL A CA 1
ATOM 1574 C C . VAL A 1 212 ? 15.239 8.092 -12.699 1.00 82.94 212 VAL A C 1
ATOM 1576 O O . VAL A 1 212 ? 15.847 8.631 -13.626 1.00 82.94 212 VAL A O 1
ATOM 1579 N N . ARG A 1 213 ? 15.456 6.806 -12.389 1.00 80.75 213 ARG A N 1
ATOM 1580 C CA . ARG A 1 213 ? 16.376 5.956 -13.164 1.00 80.75 213 ARG A CA 1
ATOM 1581 C C . ARG A 1 213 ? 15.878 5.723 -14.588 1.00 80.75 213 ARG A C 1
ATOM 1583 O O . ARG A 1 213 ? 16.696 5.737 -15.505 1.00 80.75 213 ARG A O 1
ATOM 1590 N N . VAL A 1 214 ? 14.575 5.512 -14.768 1.00 78.56 214 VAL A N 1
ATOM 1591 C CA . VAL A 1 214 ? 13.942 5.369 -16.085 1.00 78.56 214 VAL A CA 1
ATOM 1592 C C . VAL A 1 214 ? 14.095 6.656 -16.892 1.00 78.56 214 VAL A C 1
ATOM 1594 O O . VAL A 1 214 ? 14.617 6.590 -18.001 1.00 78.56 214 VAL A O 1
ATOM 1597 N N . ASP A 1 215 ? 13.769 7.817 -16.323 1.00 74.19 215 ASP A N 1
ATOM 1598 C CA . ASP A 1 215 ? 13.939 9.121 -16.977 1.00 74.19 215 ASP A CA 1
ATOM 1599 C C . ASP A 1 215 ? 15.399 9.354 -17.391 1.00 74.19 215 ASP A C 1
ATOM 1601 O O . ASP A 1 215 ? 15.683 9.805 -18.502 1.00 74.19 215 ASP A O 1
ATOM 1605 N N . GLY A 1 216 ? 16.351 8.950 -16.544 1.00 86.19 216 GLY A N 1
ATOM 1606 C CA . GLY A 1 216 ? 17.777 8.991 -16.864 1.00 86.19 216 GLY A CA 1
ATOM 1607 C C . GLY A 1 216 ? 18.190 8.073 -18.022 1.00 86.19 216 GLY A C 1
ATOM 1608 O O . GLY A 1 216 ? 19.104 8.415 -18.774 1.00 86.19 216 GLY A O 1
ATOM 1609 N N . ILE A 1 217 ? 17.546 6.913 -18.192 1.00 82.62 217 ILE A N 1
ATOM 1610 C CA . ILE A 1 217 ? 17.760 6.035 -19.355 1.00 82.62 217 ILE A CA 1
ATOM 1611 C C . ILE A 1 217 ? 17.141 6.666 -20.603 1.00 82.62 217 ILE A C 1
ATOM 1613 O O . ILE A 1 217 ? 17.813 6.720 -21.629 1.00 82.62 217 ILE A O 1
ATOM 1617 N N . LEU A 1 218 ? 15.917 7.192 -20.506 1.00 79.75 218 LEU A N 1
ATOM 1618 C CA . LEU A 1 218 ? 15.231 7.864 -21.612 1.00 79.75 218 LEU A CA 1
ATOM 1619 C C . LEU A 1 218 ? 16.043 9.051 -22.135 1.00 79.75 218 LEU A C 1
ATOM 1621 O O . LEU A 1 218 ? 16.258 9.152 -23.335 1.00 79.75 218 LEU A O 1
ATOM 1625 N N . ALA A 1 219 ? 16.586 9.886 -21.246 1.00 82.50 219 ALA A N 1
ATOM 1626 C CA . ALA A 1 219 ? 17.447 11.005 -21.627 1.00 82.50 219 ALA A CA 1
ATOM 1627 C C . ALA A 1 219 ? 18.745 10.551 -22.322 1.00 82.50 219 ALA A C 1
ATOM 1629 O O . ALA A 1 219 ? 19.229 11.203 -23.247 1.00 82.50 219 ALA A O 1
ATOM 1630 N N . LYS A 1 220 ? 19.332 9.423 -21.897 1.00 84.56 220 LYS A N 1
ATOM 1631 C CA . LYS A 1 220 ? 20.521 8.851 -22.554 1.00 84.56 220 LYS A CA 1
ATOM 1632 C C . LYS A 1 220 ? 20.194 8.278 -23.927 1.00 84.56 220 LYS A C 1
ATOM 1634 O O . LYS A 1 220 ? 20.991 8.448 -24.843 1.00 84.56 220 LYS A O 1
ATOM 1639 N N . VAL A 1 221 ? 19.054 7.605 -24.055 1.00 81.25 221 VAL A N 1
ATOM 1640 C CA . VAL A 1 221 ? 18.550 7.095 -25.332 1.00 81.25 221 VAL A CA 1
ATOM 1641 C C . VAL A 1 221 ? 18.302 8.257 -26.285 1.00 81.25 221 VAL A C 1
ATOM 1643 O O . VAL A 1 221 ? 18.859 8.253 -27.374 1.00 81.25 221 VAL A O 1
ATOM 1646 N N . ASP A 1 222 ? 17.576 9.285 -25.850 1.00 77.81 222 ASP A N 1
ATOM 1647 C CA . ASP A 1 222 ? 17.297 10.483 -26.645 1.00 77.81 222 ASP A CA 1
ATOM 1648 C C . ASP A 1 222 ? 18.589 11.159 -27.124 1.00 77.81 222 ASP A C 1
ATOM 1650 O O . ASP A 1 222 ? 18.733 11.484 -28.296 1.00 77.81 222 ASP A O 1
ATOM 1654 N N . LYS A 1 223 ? 19.611 11.243 -26.261 1.00 83.50 223 LYS A N 1
ATOM 1655 C CA . LYS A 1 223 ? 20.936 11.750 -26.645 1.00 83.50 223 LYS A CA 1
ATOM 1656 C C . LYS A 1 223 ? 21.629 10.906 -27.724 1.00 83.50 223 LYS A C 1
ATOM 1658 O O . LYS A 1 223 ? 22.305 11.472 -28.577 1.00 83.50 223 LYS A O 1
ATOM 1663 N N . ILE A 1 224 ? 21.504 9.578 -27.679 1.00 77.44 224 ILE A N 1
ATOM 1664 C CA . ILE A 1 224 ? 22.075 8.680 -28.699 1.00 77.44 224 ILE A CA 1
ATOM 1665 C C . ILE A 1 224 ? 21.317 8.840 -30.022 1.00 77.44 224 ILE A C 1
ATOM 1667 O O . ILE A 1 224 ? 21.944 8.915 -31.075 1.00 77.44 224 ILE A O 1
ATOM 1671 N N . LEU A 1 225 ? 19.988 8.945 -29.968 1.00 76.81 225 LEU A N 1
ATOM 1672 C CA . LEU A 1 225 ? 19.130 9.063 -31.148 1.00 76.81 225 LEU A CA 1
ATOM 1673 C C . LEU A 1 225 ? 19.219 10.443 -31.815 1.00 76.81 225 LEU A C 1
ATOM 1675 O O . LEU A 1 225 ? 19.358 10.525 -33.029 1.00 76.81 225 LEU A O 1
ATOM 1679 N N . GLY A 1 226 ? 19.229 11.519 -31.029 1.00 66.62 226 GLY A N 1
ATOM 1680 C CA . GLY A 1 226 ? 19.372 12.892 -31.517 1.00 66.62 226 GLY A CA 1
ATOM 1681 C C . GLY A 1 226 ? 20.779 13.234 -32.014 1.00 66.62 226 GLY A C 1
ATOM 1682 O O . GLY A 1 226 ? 20.954 14.205 -32.738 1.00 66.62 226 GLY A O 1
ATOM 1683 N N . SER A 1 227 ? 21.795 12.431 -31.677 1.00 58.34 227 SER A N 1
ATOM 1684 C CA . SER A 1 227 ? 23.152 12.601 -32.221 1.00 58.34 227 SER A CA 1
ATOM 1685 C C . SER A 1 227 ? 23.328 12.091 -33.662 1.00 58.34 227 SER A C 1
ATOM 1687 O O . SER A 1 227 ? 24.421 12.215 -34.209 1.00 58.34 227 SER A O 1
ATOM 1689 N N . GLY A 1 228 ? 22.274 11.528 -34.270 1.00 51.50 228 GLY A N 1
ATOM 1690 C CA . GLY A 1 228 ? 22.252 11.063 -35.662 1.00 51.50 228 GLY A CA 1
ATOM 1691 C C . GLY A 1 228 ? 21.743 12.081 -36.692 1.00 51.50 228 GLY A C 1
ATOM 1692 O O . GLY A 1 228 ? 21.835 11.805 -37.884 1.00 51.50 228 GLY A O 1
ATOM 1693 N N . GLU A 1 229 ? 21.231 13.241 -36.264 1.00 50.97 229 GLU A N 1
ATOM 1694 C CA . GLU A 1 229 ? 20.873 14.362 -37.145 1.00 50.97 229 GLU A CA 1
ATOM 1695 C C . GLU A 1 229 ? 21.932 15.474 -37.029 1.00 50.97 229 GLU A C 1
ATOM 1697 O O . GLU A 1 229 ? 21.786 16.419 -36.253 1.00 50.97 229 GLU A O 1
ATOM 1702 N N . ALA A 1 230 ? 23.035 15.338 -37.769 1.00 44.12 230 ALA A N 1
ATOM 1703 C CA . ALA A 1 230 ? 24.027 16.390 -38.012 1.00 44.12 230 ALA A CA 1
ATOM 1704 C C . ALA A 1 230 ? 24.698 16.185 -39.374 1.00 44.12 230 ALA A C 1
ATOM 1706 O O . ALA A 1 230 ? 25.033 15.020 -39.691 1.00 44.12 230 ALA A O 1
#

Radius of gyration: 55.86 Å; chains: 1; bounding box: 122×32×169 Å

Foldseek 3Di:
DPPVVVVVVVVVVVVVVVVVVVVVVVVVCVVVVVVVVVVVVVVVVVVVVCVVCVVVVVVVLVVVVVVLVVLVVVLVVLVVVLVVLVVVLVVPDPVVLVVLLVVLVVLLVVLVVVLVVLVVVLVVLVVVVVVVVVCCVVCPDPPDPVCVVVVPDDPVVVVVVNVVSVVVSVVSNVVSVVSVVVSVVSVVCSVVSVVSSVVSVVSSVVSVVVSVVSVVVSVVSCVVVVVPPD